Protein AF-A0A7J3FD44-F1 (afdb_monomer)

pLDDT: mean 70.77, std 30.64, range [22.25, 98.81]

Foldseek 3Di:
DADPVRDDPPDDDDDDDDDDDDDDDDDDDDDDDDDDDDDDDDDDDDDDDDDDDDDDDDDDDPDDDPDPDDPDDPFWDWDWDDDPPDIDIDTDGDDDDDPPPPPPPPVQAAEEEEFAWAWEFEAPDADDPVPGDGTDIDTDDPSVVVQLVCLVVPGAAEYAFEAEPDPRSVVNVVVCVVSNYHDPNYHYDPFHGKYWYWHQHPVRDIDIDIPDPPNHPGGRQAQALVSDDLVVLANYAEYEYELLLCQDPPSVVNVVNVVVSNVVNVHHYHYHDNDDCVRHPDPVVSD

Radius of gyration: 28.48 Å; Cα contacts (8 Å, |Δi|>4): 456; chains: 1; bounding box: 88×50×74 Å

Sequence (287 aa):
MVDPTGQSWARKFLAFSPPRFSSRASIPTSLTYSLFPLRSTRRVSPSTTFKTSALVLPPRFSRTAKIPDIKRNTSTTLATVRIGSFWWTLSIKGKTLPILTAQSYTTMVELLPAGEILVDMIPEQVGEYSKVLSFRKCFGGAPFNTAIGAARLGAKVGALCAVGEDQFGKFLLDTLKANGIDISGVVVKHARTSLAFVLRREGGERDFFFYRKPWAETADTMLSPSDLRPSTFSGVRIFHYSGVALSHEPCRGAMGKAVELARQAGAMVAFDPNIREDLWENPEELR

Mean predicted aligned error: 17.02 Å

Secondary structure (DSSP, 8-state):
---TT---S--S----PPPP------------------------------PPPP----S------PPP-----TT-EEEEEEETTEEEEEEE-S---------------SEEEES--EEEEEESS-S-GGG---EEEEEE-HHHHHHHHHHHTT--BB-B-EEESSHHHHHHHHHHHHTT-B-TT-EEESSPPPEEEEEE-TTS-EEEEEESTTTS--GGGG--GGG--GGGGTT-SEEEEEGGGGSSTTHHHHHHHHHHHHHHTTPEEEEE----GGG-S-HHHH-

Nearest PDB structures (foldseek):
  1v19-assembly1_A  TM=9.404E-01  e=1.770E-18  Thermus thermophilus HB8
  2v78-assembly1_A  TM=9.307E-01  e=2.212E-16  Saccharolobus solfataricus
  2afb-assembly1_B  TM=8.983E-01  e=1.907E-13  Thermotoga maritima MSB8
  4gm6-assembly1_F  TM=8.504E-01  e=6.771E-13  Listeria grayi DSM 20601
  3ktn-assembly1_A  TM=8.919E-01  e=3.861E-11  Enterococcus faecalis

Solvent-accessible surface area (backbone atoms only — not comparable to full-atom values): 17854 Å² total; per-residue (Å²): 141,80,66,101,79,81,74,78,92,85,77,82,78,93,86,86,83,82,86,89,84,82,89,89,82,91,74,89,86,83,81,86,84,82,89,80,85,92,82,85,88,86,91,88,86,86,90,83,90,77,88,84,79,83,85,84,77,82,94,84,76,96,68,90,74,82,78,74,85,82,79,85,57,93,74,58,54,74,49,76,48,75,61,91,97,45,82,43,78,45,81,46,73,89,64,89,70,75,84,72,67,79,70,73,78,65,76,58,24,38,36,35,27,24,31,47,47,33,37,30,34,38,52,80,57,82,59,58,74,96,72,53,87,52,65,47,82,39,89,37,29,72,38,50,54,52,37,49,53,43,25,75,74,69,48,42,25,31,34,38,38,17,30,8,72,41,75,62,21,50,51,51,54,52,52,40,49,76,52,68,35,42,56,87,49,48,41,79,31,100,36,49,48,25,37,34,39,45,44,46,46,96,86,69,52,70,50,78,50,61,53,24,54,79,79,31,87,22,11,28,51,62,31,32,55,85,76,63,56,72,74,72,29,57,62,24,48,30,37,33,37,33,37,60,27,50,46,43,76,44,14,28,57,19,51,53,52,49,53,52,46,26,49,75,49,67,20,46,81,45,78,43,62,67,80,56,72,87,36,37,94,47,74,75,79,77,107

Structure (mmCIF, N/CA/C/O backbone):
data_AF-A0A7J3FD44-F1
#
_entry.id   AF-A0A7J3FD44-F1
#
loop_
_atom_site.group_PDB
_atom_site.id
_atom_site.type_symbol
_atom_site.label_atom_id
_atom_site.label_alt_id
_atom_site.label_comp_id
_atom_site.label_asym_id
_atom_site.label_entity_id
_atom_site.label_seq_id
_atom_site.pdbx_PDB_ins_code
_atom_site.Cartn_x
_atom_site.Cartn_y
_atom_site.Cartn_z
_atom_site.occupancy
_atom_site.B_iso_or_equiv
_atom_site.auth_seq_id
_atom_site.auth_comp_id
_atom_site.auth_asym_id
_atom_site.auth_atom_id
_atom_site.pdbx_PDB_model_num
ATOM 1 N N . MET A 1 1 ? -2.836 -1.360 -40.155 1.00 37.91 1 MET A N 1
ATOM 2 C CA . MET A 1 1 ? -1.946 -2.535 -40.056 1.00 37.91 1 MET A CA 1
ATOM 3 C C . MET A 1 1 ? -2.810 -3.734 -39.715 1.00 37.91 1 MET A C 1
ATOM 5 O O . MET A 1 1 ? -3.550 -3.664 -38.744 1.00 37.91 1 MET A O 1
ATOM 9 N N . VAL A 1 2 ? -2.804 -4.737 -40.589 1.00 33.06 2 VAL A N 1
ATOM 10 C CA . VAL A 1 2 ? -3.643 -5.946 -40.560 1.00 33.06 2 VAL A CA 1
ATOM 11 C C . VAL A 1 2 ? -2.736 -7.120 -40.169 1.00 33.06 2 VAL A C 1
ATOM 13 O O . VAL A 1 2 ? -1.589 -7.157 -40.606 1.00 33.06 2 VAL A O 1
ATOM 16 N N . ASP A 1 3 ? -3.228 -8.034 -39.335 1.00 40.25 3 ASP A N 1
ATOM 17 C CA . ASP A 1 3 ? -2.575 -9.309 -38.989 1.00 40.25 3 ASP A CA 1
ATOM 18 C C . ASP A 1 3 ? -2.486 -10.230 -40.232 1.00 40.25 3 ASP A C 1
ATOM 20 O O . ASP A 1 3 ? -3.435 -10.245 -41.026 1.00 40.25 3 ASP A O 1
ATOM 24 N N . PRO A 1 4 ? -1.403 -11.016 -40.411 1.00 36.62 4 PRO A N 1
ATOM 25 C CA . PRO A 1 4 ? -1.208 -11.924 -41.551 1.00 36.62 4 PRO A CA 1
ATOM 26 C C . PRO A 1 4 ? -2.266 -13.036 -41.741 1.00 36.62 4 PRO A C 1
ATOM 28 O O . PRO A 1 4 ? -2.164 -13.800 -42.697 1.00 36.62 4 PRO A O 1
ATOM 31 N N . THR A 1 5 ? -3.304 -13.129 -40.905 1.00 54.56 5 THR A N 1
ATOM 32 C CA . THR A 1 5 ? -4.414 -14.094 -41.058 1.00 54.56 5 THR A CA 1
ATOM 33 C C . THR A 1 5 ? -5.788 -13.474 -41.351 1.00 54.56 5 THR A C 1
ATOM 35 O O . THR A 1 5 ? -6.761 -14.202 -41.550 1.00 54.56 5 THR A O 1
ATOM 38 N N . GLY A 1 6 ? -5.898 -12.143 -41.443 1.00 38.19 6 GLY A N 1
ATOM 39 C CA . GLY A 1 6 ? -7.067 -11.479 -42.041 1.00 38.19 6 GLY A CA 1
ATOM 40 C C . GLY A 1 6 ? -8.428 -11.679 -41.348 1.00 38.19 6 GLY A C 1
ATOM 41 O O . GLY A 1 6 ? -9.454 -11.536 -42.012 1.00 38.19 6 GLY A O 1
ATOM 42 N N . GLN A 1 7 ? -8.490 -11.982 -40.042 1.00 33.62 7 GLN A N 1
ATOM 43 C CA . GLN A 1 7 ? -9.766 -12.159 -39.325 1.00 33.62 7 GLN A CA 1
ATOM 44 C C . GLN A 1 7 ? -10.031 -11.119 -38.221 1.00 33.62 7 GLN A C 1
ATOM 46 O O . GLN A 1 7 ? -9.172 -10.767 -37.419 1.00 33.62 7 GLN A O 1
ATOM 51 N N . SER A 1 8 ? -11.278 -10.633 -38.197 1.00 30.94 8 SER A N 1
ATOM 52 C CA . SER A 1 8 ? -11.847 -9.670 -37.243 1.00 30.94 8 SER A CA 1
ATOM 53 C C . SER A 1 8 ? -12.118 -10.302 -35.867 1.00 30.94 8 SER A C 1
ATOM 55 O O . SER A 1 8 ? -12.715 -11.373 -35.769 1.00 30.94 8 SER A O 1
ATOM 57 N N . TRP A 1 9 ? -11.747 -9.592 -34.796 1.00 32.50 9 TRP A N 1
ATOM 58 C CA . TRP A 1 9 ? -11.821 -10.006 -33.382 1.00 32.50 9 TRP A CA 1
ATOM 59 C C . TRP A 1 9 ? -13.243 -10.152 -32.784 1.00 32.50 9 TRP A C 1
ATOM 61 O O . TRP A 1 9 ? -13.393 -10.321 -31.576 1.00 32.50 9 TRP A O 1
ATOM 71 N N . ALA A 1 10 ? -14.312 -10.113 -33.584 1.00 30.28 10 ALA A N 1
ATOM 72 C CA . ALA A 1 10 ? -15.683 -9.983 -33.074 1.00 30.28 10 ALA A CA 1
ATOM 73 C C . ALA A 1 10 ? -16.457 -11.298 -32.830 1.00 30.28 10 ALA A C 1
ATOM 75 O O . ALA A 1 10 ? -17.656 -11.246 -32.556 1.00 30.28 10 ALA A O 1
ATOM 76 N N . ARG A 1 11 ? -15.851 -12.489 -32.931 1.00 31.83 11 ARG A N 1
ATOM 77 C CA . ARG A 1 11 ? -16.608 -13.751 -32.785 1.00 31.83 11 ARG A CA 1
ATOM 78 C C . ARG A 1 11 ? -15.818 -14.889 -32.144 1.00 31.83 11 ARG A C 1
ATOM 80 O O . ARG A 1 11 ? -15.403 -15.792 -32.857 1.00 31.83 11 ARG A O 1
ATOM 87 N N . LYS A 1 12 ? -15.719 -14.921 -30.809 1.00 29.91 12 LYS A N 1
ATOM 88 C CA . LYS A 1 12 ? -15.635 -16.186 -30.046 1.00 29.91 12 LYS A CA 1
ATOM 89 C C . LYS A 1 12 ? -16.356 -16.070 -28.684 1.00 29.91 12 LYS A C 1
ATOM 91 O O . LYS A 1 12 ? -15.787 -15.541 -27.743 1.00 29.91 12 LYS A O 1
ATOM 96 N N . PHE A 1 13 ? -17.605 -16.571 -28.667 1.00 26.98 13 PHE A N 1
ATOM 97 C CA . PHE A 1 13 ? -18.359 -17.257 -27.586 1.00 26.98 13 PHE A CA 1
ATOM 98 C C . PHE A 1 13 ? -18.371 -16.607 -26.179 1.00 26.98 13 PHE A C 1
ATOM 100 O O . PHE A 1 13 ? -17.343 -16.560 -25.524 1.00 26.98 13 PHE A O 1
ATOM 107 N N . LEU A 1 14 ? -19.460 -16.115 -25.561 1.00 27.09 14 LEU A N 1
ATOM 108 C CA . LEU A 1 14 ? -20.882 -16.516 -25.501 1.00 27.09 14 LEU A CA 1
ATOM 109 C C . LEU A 1 14 ? -21.131 -18.031 -25.464 1.00 27.09 14 LEU A C 1
ATOM 111 O O . LEU A 1 14 ? -21.449 -18.620 -26.491 1.00 27.09 14 LEU A O 1
ATOM 115 N N . ALA A 1 15 ? -21.022 -18.626 -24.269 1.00 27.30 15 ALA A N 1
ATOM 116 C CA . ALA A 1 15 ? -21.904 -19.687 -23.759 1.00 27.30 15 ALA A CA 1
ATOM 117 C C . ALA A 1 15 ? -21.454 -20.130 -22.352 1.00 27.30 15 ALA A C 1
ATOM 119 O O . ALA A 1 15 ? -20.556 -20.951 -22.232 1.00 27.30 15 ALA A O 1
ATOM 120 N N . PHE A 1 16 ? -22.094 -19.635 -21.289 1.00 25.39 16 PHE A N 1
ATOM 121 C CA . PHE A 1 16 ? -22.169 -20.355 -20.010 1.00 25.39 16 PHE A CA 1
ATOM 122 C C . PHE A 1 16 ? -23.511 -20.036 -19.345 1.00 25.39 16 PHE A C 1
ATOM 124 O O . PHE A 1 16 ? -23.783 -18.898 -18.970 1.00 25.39 16 PHE A O 1
ATOM 131 N N . SER A 1 17 ? -24.376 -21.047 -19.265 1.00 27.44 17 SER A N 1
ATOM 132 C CA . SER A 1 17 ? -25.634 -20.993 -18.512 1.00 27.44 17 SER A CA 1
ATOM 133 C C . SER A 1 17 ? -25.363 -21.335 -17.041 1.00 27.44 17 SER A C 1
ATOM 135 O O . SER A 1 17 ? -24.565 -22.238 -16.786 1.00 27.44 17 SER A O 1
ATOM 137 N N . PRO A 1 18 ? -26.014 -20.679 -16.064 1.00 27.34 18 PRO A N 1
ATOM 138 C CA . PRO A 1 18 ? -25.876 -21.043 -14.657 1.00 27.34 18 PRO A CA 1
ATOM 139 C C . PRO A 1 18 ? -26.693 -22.307 -14.313 1.00 27.34 18 PRO A C 1
ATOM 141 O O . PRO A 1 18 ? -27.752 -22.535 -14.910 1.00 27.34 18 PRO A O 1
ATOM 144 N N . PRO A 1 19 ? -26.256 -23.126 -13.336 1.00 27.56 19 PRO A N 1
ATOM 145 C CA . PRO A 1 19 ? -27.021 -24.282 -12.882 1.00 27.56 19 PRO A CA 1
ATOM 146 C C . PRO A 1 19 ? -28.250 -23.855 -12.064 1.00 27.56 19 PRO A C 1
ATOM 148 O O . PRO A 1 19 ? -28.187 -22.965 -11.215 1.00 27.56 19 PRO A O 1
ATOM 151 N N . ARG A 1 20 ? -29.381 -24.528 -12.310 1.00 25.64 20 ARG A N 1
ATOM 152 C CA . ARG A 1 20 ? -30.607 -24.432 -11.505 1.00 25.64 20 ARG A CA 1
ATOM 153 C C . ARG A 1 20 ? -30.416 -25.220 -10.207 1.00 25.64 20 ARG A C 1
ATOM 155 O O . ARG A 1 20 ? -30.148 -26.414 -10.273 1.00 25.64 20 ARG A O 1
ATOM 162 N N . PHE A 1 21 ? -30.638 -24.590 -9.055 1.00 27.69 21 PHE A N 1
ATOM 163 C CA . PHE A 1 21 ? -30.826 -25.292 -7.782 1.00 27.69 21 PHE A CA 1
ATOM 164 C C . PHE A 1 21 ? -32.277 -25.162 -7.315 1.00 27.69 21 PHE A C 1
ATOM 166 O O . PHE A 1 21 ? -32.809 -24.063 -7.167 1.00 27.69 21 PHE A O 1
ATOM 173 N N . SER A 1 22 ? -32.915 -26.313 -7.109 1.00 27.34 22 SER A N 1
ATOM 174 C CA . SER A 1 22 ? -34.279 -26.464 -6.613 1.00 27.34 22 SER A CA 1
ATOM 175 C C . SER A 1 22 ? -34.310 -26.736 -5.105 1.00 27.34 22 SER A C 1
ATOM 177 O O . SER A 1 22 ? -33.740 -27.712 -4.636 1.00 27.34 22 SER A O 1
ATOM 179 N N . SER A 1 23 ? -35.086 -25.904 -4.409 1.00 27.00 23 SER A N 1
ATOM 180 C CA . SER A 1 23 ? -35.977 -26.197 -3.275 1.00 27.00 23 SER A CA 1
ATOM 181 C C . SER A 1 23 ? -35.443 -26.738 -1.930 1.00 27.00 23 SER A C 1
ATOM 183 O O . SER A 1 23 ? -35.015 -27.882 -1.830 1.00 27.00 23 SER A O 1
ATOM 185 N N . ARG A 1 24 ? -35.758 -25.944 -0.889 1.00 25.16 24 ARG A N 1
ATOM 186 C CA . ARG A 1 24 ? -36.360 -26.273 0.431 1.00 25.16 24 ARG A CA 1
ATOM 187 C C . ARG A 1 24 ? -35.514 -25.862 1.641 1.00 25.16 24 ARG A C 1
ATOM 189 O O . ARG A 1 24 ? -34.707 -26.632 2.139 1.00 25.16 24 ARG A O 1
ATOM 196 N N . ALA A 1 25 ? -35.838 -24.694 2.193 1.00 26.33 25 ALA A N 1
ATOM 197 C CA . ALA A 1 25 ? -35.763 -24.443 3.629 1.00 26.33 25 ALA A CA 1
ATOM 198 C C . ALA A 1 25 ? -36.924 -23.513 4.019 1.00 26.33 25 ALA A C 1
ATOM 200 O O . ALA A 1 25 ? -37.107 -22.435 3.459 1.00 26.33 25 ALA A O 1
ATOM 201 N N . SER A 1 26 ? -37.765 -24.015 4.912 1.00 25.88 26 SER A N 1
ATOM 202 C CA . SER A 1 26 ? -39.020 -23.456 5.409 1.00 25.88 26 SER A CA 1
ATOM 203 C C . SER A 1 26 ? -38.807 -22.263 6.344 1.00 25.88 26 SER A C 1
ATOM 205 O O . SER A 1 26 ? -38.105 -22.391 7.344 1.00 25.88 26 SER A O 1
ATOM 207 N N . ILE A 1 27 ? -39.480 -21.143 6.068 1.00 28.67 27 ILE A N 1
ATOM 208 C CA . ILE A 1 27 ? -39.612 -19.999 6.983 1.00 28.67 27 ILE A CA 1
ATOM 209 C C . ILE A 1 27 ? -41.079 -19.952 7.449 1.00 28.67 27 ILE A C 1
ATOM 211 O O . ILE A 1 27 ? -41.963 -20.018 6.591 1.00 28.67 27 ILE A O 1
ATOM 215 N N . PRO A 1 28 ? -41.383 -19.853 8.758 1.00 25.78 28 PRO A N 1
ATOM 216 C CA . PRO A 1 28 ? -42.763 -19.811 9.227 1.00 25.78 28 PRO A CA 1
ATOM 217 C C . PRO A 1 28 ? -43.447 -18.500 8.828 1.00 25.78 28 PRO A C 1
ATOM 219 O O . PRO A 1 28 ? -43.066 -17.410 9.251 1.00 25.78 28 PRO A O 1
ATOM 222 N N . THR A 1 29 ? -44.498 -18.627 8.025 1.00 29.69 29 THR A N 1
ATOM 223 C CA . THR A 1 29 ? -45.539 -17.626 7.794 1.00 29.69 29 THR A CA 1
ATOM 224 C C . THR A 1 29 ? -46.422 -17.487 9.029 1.00 29.69 29 THR A C 1
ATOM 226 O O . THR A 1 29 ? -47.197 -18.391 9.327 1.00 29.69 29 THR A O 1
ATOM 229 N N . SER A 1 30 ? -46.397 -16.328 9.684 1.00 25.67 30 SER A N 1
ATOM 230 C CA . SER A 1 30 ? -47.579 -15.813 10.382 1.00 25.67 30 SER A CA 1
ATOM 231 C C . SER A 1 30 ? -47.442 -14.315 10.637 1.00 25.67 30 SER A C 1
ATOM 233 O O . SER A 1 30 ? -46.789 -13.901 11.589 1.00 25.67 30 SER A O 1
ATOM 235 N N . LEU A 1 31 ? -48.081 -13.502 9.801 1.00 23.11 31 LEU A N 1
ATOM 236 C CA . LEU A 1 31 ? -48.608 -12.197 10.199 1.00 23.11 31 LEU A CA 1
ATOM 237 C C . LEU A 1 31 ? -49.787 -11.896 9.275 1.00 23.11 31 LEU A C 1
ATOM 239 O O . LEU A 1 31 ? -49.655 -11.406 8.158 1.00 23.11 31 LEU A O 1
ATOM 243 N N . THR A 1 32 ? -50.953 -12.318 9.745 1.00 22.27 32 THR A N 1
ATOM 244 C CA . THR A 1 32 ? -52.271 -12.017 9.201 1.00 22.27 32 THR A CA 1
ATOM 245 C C . THR A 1 32 ? -52.495 -10.505 9.247 1.00 22.27 32 THR A C 1
ATOM 247 O O . THR A 1 32 ? -52.426 -9.893 10.312 1.00 22.27 32 THR A O 1
ATOM 250 N N . TYR A 1 33 ? -52.771 -9.892 8.097 1.00 23.19 33 TYR A N 1
ATOM 251 C CA . TYR A 1 33 ? -53.218 -8.503 8.022 1.00 23.19 33 TYR A CA 1
ATOM 252 C C . TYR A 1 33 ? -54.742 -8.459 8.148 1.00 23.19 33 TYR A C 1
ATOM 254 O O . TYR A 1 33 ? -55.456 -8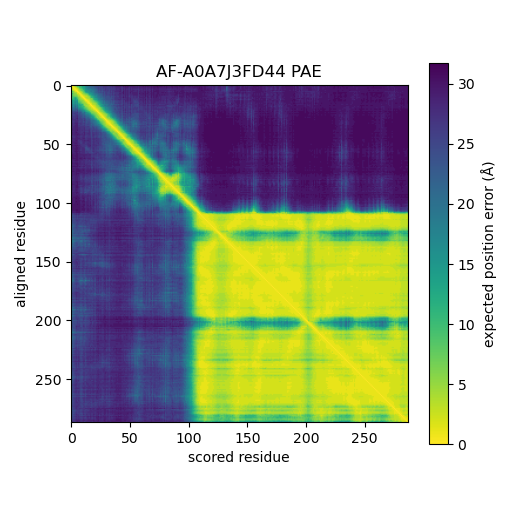.857 7.232 1.00 23.19 33 TYR A O 1
ATOM 262 N N . SER A 1 34 ? -55.240 -7.958 9.276 1.00 22.86 34 SER A N 1
ATOM 263 C CA . SER A 1 34 ? -56.662 -7.663 9.474 1.00 22.86 34 SER A CA 1
ATOM 264 C C . SER A 1 34 ? -56.915 -6.180 9.192 1.00 22.86 34 SER A C 1
ATOM 266 O O . SER A 1 34 ? -56.450 -5.314 9.933 1.00 22.86 34 SER A O 1
ATOM 268 N N . LEU A 1 35 ? -57.660 -5.883 8.128 1.00 23.86 35 LEU A N 1
ATOM 269 C CA . LEU A 1 35 ? -58.245 -4.568 7.859 1.00 23.86 35 LEU A CA 1
ATOM 270 C C . LEU A 1 35 ? -59.556 -4.438 8.647 1.00 23.86 35 LEU A C 1
ATOM 272 O O . LEU A 1 35 ? -60.467 -5.228 8.427 1.00 23.86 35 LEU A O 1
ATOM 276 N N . PHE A 1 36 ? -59.682 -3.432 9.517 1.00 22.69 36 PHE A N 1
ATOM 277 C CA . PHE A 1 36 ? -60.986 -2.965 10.009 1.00 22.69 36 PHE A CA 1
ATOM 278 C C . PHE A 1 36 ? -61.025 -1.428 10.106 1.00 22.69 36 PHE A C 1
ATOM 280 O O . PHE A 1 36 ? -60.005 -0.820 10.446 1.00 22.69 36 PHE A O 1
ATOM 287 N N . PRO A 1 37 ? -62.174 -0.784 9.806 1.00 24.28 37 PRO A N 1
ATOM 288 C CA . PRO A 1 37 ? -62.290 0.665 9.733 1.00 24.28 37 PRO A CA 1
ATOM 289 C C . PRO A 1 37 ? -62.552 1.313 11.102 1.00 24.28 37 PRO A C 1
ATOM 291 O O . PRO A 1 37 ? -63.197 0.749 11.983 1.00 24.28 37 PRO A O 1
ATOM 294 N N . LEU A 1 38 ? -62.049 2.541 11.249 1.00 26.98 38 LEU A N 1
ATOM 295 C CA . LEU A 1 38 ? -62.190 3.426 12.411 1.00 26.98 38 LEU A CA 1
ATOM 296 C C . LEU A 1 38 ? -63.648 3.842 12.681 1.00 26.98 38 LEU A C 1
ATOM 298 O O . LEU A 1 38 ? -64.318 4.339 11.776 1.00 26.98 38 LEU A O 1
ATOM 302 N N . ARG A 1 39 ? -64.078 3.817 13.955 1.00 22.25 39 ARG A N 1
ATOM 303 C CA . ARG A 1 39 ? -65.158 4.685 14.471 1.00 22.25 39 ARG A CA 1
ATOM 304 C C . ARG A 1 39 ? -64.900 5.212 15.897 1.00 22.25 39 ARG A C 1
ATOM 306 O O . ARG A 1 39 ? -64.769 4.456 16.847 1.00 22.25 39 ARG A O 1
ATOM 313 N N . SER A 1 40 ? -64.843 6.547 15.951 1.00 26.08 40 SER A N 1
ATOM 314 C CA . SER A 1 40 ? -65.323 7.539 16.938 1.00 26.08 40 SER A CA 1
ATOM 315 C C . SER A 1 40 ? -65.018 7.484 18.456 1.00 26.08 40 SER A C 1
ATOM 317 O O . SER A 1 40 ? -65.535 6.656 19.196 1.00 26.08 40 SER A O 1
ATOM 319 N N . THR A 1 41 ? -64.394 8.600 18.886 1.00 30.05 41 THR A N 1
ATOM 320 C CA . THR A 1 41 ? -64.689 9.501 20.037 1.00 30.05 41 THR A CA 1
ATOM 321 C C . THR A 1 41 ? -64.350 9.105 21.483 1.00 30.05 41 THR A C 1
ATOM 323 O O . THR A 1 41 ? -65.046 8.293 22.076 1.00 30.05 41 THR A O 1
ATOM 326 N N . ARG A 1 42 ? -63.445 9.872 22.128 1.00 24.48 42 ARG A N 1
ATOM 327 C CA . ARG A 1 42 ? -63.749 10.877 23.190 1.00 24.48 42 ARG A CA 1
ATOM 328 C C . ARG A 1 42 ? -62.476 11.589 23.709 1.00 24.48 42 ARG A C 1
ATOM 330 O O . ARG A 1 42 ? -61.388 11.032 23.673 1.00 24.48 42 ARG A O 1
ATOM 337 N N . ARG A 1 43 ? -62.644 12.847 24.150 1.00 30.39 43 ARG A N 1
ATOM 338 C CA . ARG A 1 43 ? -61.631 13.791 24.686 1.00 30.39 43 ARG A CA 1
ATOM 339 C C . ARG A 1 43 ? -61.182 13.447 26.113 1.00 30.39 43 ARG A C 1
ATOM 341 O O . ARG A 1 43 ? -62.055 13.127 26.909 1.00 30.39 43 ARG A O 1
ATOM 348 N N . VAL A 1 44 ? -59.912 13.732 26.455 1.00 25.38 44 VAL A N 1
ATOM 349 C CA . VAL A 1 44 ? -59.440 14.168 27.798 1.00 25.38 44 VAL A CA 1
ATOM 350 C C . VAL A 1 44 ? -58.189 15.072 27.647 1.00 25.38 44 VAL A C 1
ATOM 352 O O . VAL A 1 44 ? -57.374 14.846 26.755 1.00 25.38 44 VAL A O 1
ATOM 355 N N . SER A 1 45 ? -58.042 16.088 28.507 1.00 24.64 45 SER A N 1
ATOM 356 C CA . SER A 1 45 ? -56.854 16.956 28.724 1.00 24.64 45 SER A CA 1
ATOM 357 C C . SER A 1 45 ? -56.566 17.031 30.244 1.00 24.64 45 SER A C 1
ATOM 359 O O . SER A 1 45 ? -57.490 16.665 30.973 1.00 24.64 45 SER A O 1
ATOM 361 N N . PRO A 1 46 ? -55.459 17.611 30.775 1.00 42.59 46 PRO A N 1
ATOM 362 C CA . PRO A 1 46 ? -54.171 18.012 30.183 1.00 42.59 46 PRO A CA 1
ATOM 363 C C . PRO A 1 46 ? -52.932 17.669 31.076 1.00 42.59 46 PRO A C 1
ATOM 365 O O . PRO A 1 46 ? -53.042 17.108 32.159 1.00 42.59 46 PRO A O 1
ATOM 368 N N . SER A 1 47 ? -51.756 18.146 30.638 1.00 28.88 47 SER A N 1
ATOM 369 C CA . SER A 1 47 ? -50.568 18.540 31.430 1.00 28.88 47 SER A CA 1
ATOM 370 C C . SER A 1 47 ? -49.543 17.4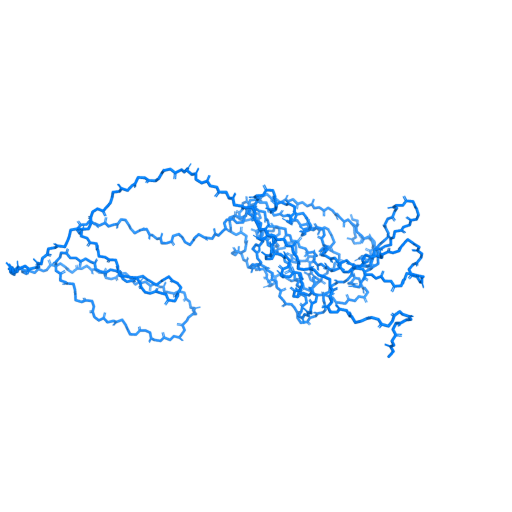80 31.871 1.00 28.88 47 SER A C 1
ATOM 372 O O . SER A 1 47 ? -49.728 16.756 32.837 1.00 28.88 47 SER A O 1
ATOM 374 N N . THR A 1 48 ? -48.368 17.497 31.227 1.00 24.52 48 THR A N 1
ATOM 375 C CA . THR A 1 48 ? -47.060 17.436 31.910 1.00 24.52 48 THR A CA 1
ATOM 376 C C . THR A 1 48 ? -45.992 18.024 30.983 1.00 24.52 48 THR A C 1
ATOM 378 O O . THR A 1 48 ? -45.823 17.579 29.847 1.00 24.52 48 THR A O 1
ATOM 381 N N . THR A 1 49 ? -45.282 19.042 31.459 1.00 27.53 49 THR A N 1
ATOM 382 C CA . THR A 1 49 ? -44.157 19.684 30.773 1.00 27.53 49 THR A CA 1
ATOM 383 C C . THR A 1 49 ? -42.876 18.934 31.138 1.00 27.53 49 THR A C 1
ATOM 385 O O . THR A 1 49 ? -42.555 18.838 32.318 1.00 27.53 49 THR A O 1
ATOM 388 N N . PHE A 1 50 ? -42.122 18.426 30.159 1.00 25.44 50 PHE A N 1
ATOM 389 C CA . PHE A 1 50 ? -40.768 17.903 30.385 1.00 25.44 50 PHE A CA 1
ATOM 390 C C . PHE A 1 50 ? -39.749 18.677 29.548 1.00 25.44 50 PHE A C 1
ATOM 392 O O . PHE A 1 50 ? -39.969 18.943 28.366 1.00 25.44 50 PHE A O 1
ATOM 399 N N . LYS A 1 51 ? -38.651 19.059 30.210 1.00 22.83 51 LYS A N 1
ATOM 400 C CA . LYS A 1 51 ? -37.535 19.848 29.676 1.00 22.83 51 LYS A CA 1
ATOM 401 C C . LYS A 1 51 ? -36.895 19.167 28.463 1.00 22.83 51 LYS A C 1
ATOM 403 O O . LYS A 1 51 ? -36.549 17.991 28.504 1.00 22.83 51 LYS A O 1
ATOM 408 N N . THR A 1 52 ? -36.694 19.946 27.407 1.00 23.83 52 THR A N 1
ATOM 409 C CA . THR A 1 52 ? -35.879 19.608 26.238 1.00 23.83 52 THR A CA 1
ATOM 410 C C . THR A 1 52 ? -34.395 19.624 26.597 1.00 23.83 52 THR A C 1
ATOM 412 O O . THR A 1 52 ? -33.853 20.682 26.913 1.00 23.83 52 THR A O 1
ATOM 415 N N . SER A 1 53 ? -33.722 18.481 26.488 1.00 23.61 53 SER A N 1
ATOM 416 C CA . SER A 1 53 ? -32.266 18.426 26.322 1.00 23.61 53 SER A CA 1
ATOM 417 C C . SER A 1 53 ? -31.970 18.382 24.823 1.00 23.61 53 SER A C 1
ATOM 419 O O . SER A 1 53 ? -32.488 17.525 24.108 1.00 23.61 53 SER A O 1
ATOM 421 N N . ALA A 1 54 ? -31.213 19.365 24.341 1.00 23.91 54 ALA A N 1
ATOM 422 C CA . ALA A 1 54 ? -30.924 19.586 22.930 1.00 23.91 54 ALA A CA 1
ATOM 423 C C . ALA A 1 54 ? -30.139 18.421 22.300 1.00 23.91 54 ALA A C 1
ATOM 425 O O . ALA A 1 54 ? -29.158 17.939 22.862 1.00 23.91 54 ALA A O 1
ATOM 426 N N . LEU A 1 55 ? -30.558 18.005 21.102 1.00 26.03 55 LEU A N 1
ATOM 427 C CA . LEU A 1 55 ? -29.805 17.106 20.232 1.00 26.03 55 LEU A CA 1
ATOM 428 C C . LEU A 1 55 ? -28.738 17.934 19.496 1.00 26.03 55 LEU A C 1
ATOM 430 O O . LEU A 1 55 ? -29.078 18.775 18.664 1.00 26.03 55 LEU A O 1
ATOM 434 N N . VAL A 1 56 ? -27.457 17.717 19.796 1.00 23.19 56 VAL A N 1
ATOM 435 C CA . VAL A 1 56 ? -26.343 18.299 19.031 1.00 23.19 56 VAL A CA 1
ATOM 436 C C . VAL A 1 56 ? -26.104 17.421 17.801 1.00 23.19 56 VAL A C 1
ATOM 438 O O . VAL A 1 56 ? -25.706 16.265 17.929 1.00 23.19 56 VAL A O 1
ATOM 441 N N . LEU A 1 57 ? -26.375 17.950 16.605 1.00 26.92 57 LEU A N 1
ATOM 442 C CA . LEU A 1 57 ? -26.020 17.307 15.336 1.00 26.92 57 LEU A CA 1
ATOM 443 C C . LEU A 1 57 ? -24.563 17.652 14.966 1.00 26.92 57 LEU A C 1
ATOM 445 O O . LEU A 1 57 ? -24.176 18.815 15.105 1.00 26.92 57 LEU A O 1
ATOM 449 N N . PRO A 1 58 ? -23.752 16.701 14.463 1.00 22.97 58 PRO A N 1
ATOM 450 C CA . PRO A 1 58 ? -22.409 17.001 13.971 1.00 22.97 58 PRO A CA 1
ATOM 451 C C . PRO A 1 58 ? -22.461 17.832 12.670 1.00 22.97 58 PRO A C 1
ATOM 453 O O . PRO A 1 58 ? -23.418 17.723 11.893 1.00 22.97 58 PRO A O 1
ATOM 456 N N . PRO A 1 59 ? -21.443 18.670 12.392 1.00 29.72 59 PRO A N 1
ATOM 457 C CA . PRO A 1 59 ? -21.496 19.631 11.304 1.00 29.72 59 PRO A CA 1
ATOM 458 C C . PRO A 1 59 ? -21.112 18.950 9.990 1.00 29.72 59 PRO A C 1
ATOM 460 O O . PRO A 1 59 ? -19.947 18.634 9.778 1.00 29.72 59 PRO A O 1
ATOM 463 N N . ARG A 1 60 ? -22.096 18.729 9.112 1.00 32.06 60 ARG A N 1
ATOM 464 C CA . ARG A 1 60 ? -22.006 18.808 7.634 1.00 32.06 60 ARG A CA 1
ATOM 465 C C . ARG A 1 60 ? -23.241 18.160 7.013 1.00 32.06 60 ARG A C 1
ATOM 467 O O . ARG A 1 60 ? -23.207 17.004 6.637 1.00 32.06 60 ARG A O 1
ATOM 474 N N . PHE A 1 61 ? -24.316 18.932 6.906 1.00 30.25 61 PHE A N 1
ATOM 475 C CA . PHE A 1 61 ? -25.271 18.912 5.791 1.00 30.25 61 PHE A CA 1
ATOM 476 C C . PHE A 1 61 ? -26.105 20.190 5.926 1.00 30.25 61 PHE A C 1
ATOM 478 O O . PHE A 1 61 ? -27.124 20.237 6.610 1.00 30.25 61 PHE A O 1
ATOM 485 N N . SER A 1 62 ? -25.626 21.275 5.319 1.00 31.27 62 SER A N 1
ATOM 486 C CA . SER A 1 62 ? -26.416 22.486 5.137 1.00 31.27 62 SER A CA 1
ATOM 487 C C . SER A 1 62 ? -27.466 22.221 4.060 1.00 31.27 62 SER A C 1
ATOM 489 O O . SER A 1 62 ? -27.185 22.246 2.867 1.00 31.27 62 SER A O 1
ATOM 491 N N . ARG A 1 63 ? -28.693 21.936 4.491 1.00 29.12 63 ARG A N 1
ATOM 492 C CA . ARG A 1 63 ? -29.932 22.319 3.801 1.00 29.12 63 ARG A CA 1
ATOM 493 C C . ARG A 1 63 ? -31.067 22.170 4.806 1.00 29.12 63 ARG A C 1
ATOM 495 O O . ARG A 1 63 ? -31.345 21.086 5.304 1.00 29.12 63 ARG A O 1
ATOM 502 N N . THR A 1 64 ? -31.657 23.306 5.137 1.00 29.75 64 THR A N 1
ATOM 503 C CA . THR A 1 64 ? -32.787 23.507 6.040 1.00 29.75 64 THR A CA 1
ATOM 504 C C . THR A 1 64 ? -33.947 22.564 5.711 1.00 29.75 64 THR A C 1
ATOM 506 O O . THR A 1 64 ? -34.760 22.838 4.833 1.00 29.75 64 THR A O 1
ATOM 509 N N . ALA A 1 65 ? -34.062 21.455 6.440 1.00 29.06 65 ALA A N 1
ATOM 510 C CA . ALA A 1 65 ? -35.312 20.715 6.527 1.00 29.06 65 ALA A CA 1
ATOM 511 C C . ALA A 1 65 ? -36.158 21.371 7.627 1.00 29.06 65 ALA A C 1
ATOM 513 O O . ALA A 1 65 ? -35.841 21.261 8.810 1.00 29.06 65 ALA A O 1
ATOM 514 N N . LYS A 1 66 ? -37.213 22.098 7.240 1.00 26.75 66 LYS A N 1
ATOM 515 C CA . LYS A 1 66 ? -38.244 22.542 8.188 1.00 26.75 66 LYS A CA 1
ATOM 516 C C . LYS A 1 66 ? -38.860 21.299 8.832 1.00 26.75 66 LYS A C 1
ATOM 518 O O . LYS A 1 66 ? -39.433 20.466 8.134 1.00 26.75 66 LYS A O 1
ATOM 523 N N . ILE A 1 67 ? -38.734 21.183 10.149 1.00 30.08 67 ILE A N 1
ATOM 524 C CA . ILE A 1 67 ? -39.446 20.181 10.944 1.00 30.08 67 ILE A CA 1
ATOM 525 C C . ILE A 1 67 ? -40.929 20.592 10.935 1.00 30.08 67 ILE A C 1
ATOM 527 O O . ILE A 1 67 ? -41.219 21.722 11.328 1.00 30.08 67 ILE A O 1
ATOM 531 N N . PRO A 1 68 ? -41.875 19.754 10.469 1.00 28.91 68 PRO A N 1
ATOM 532 C CA . PRO A 1 68 ? -43.288 20.057 10.632 1.00 28.91 68 PRO A CA 1
ATOM 533 C C . PRO A 1 68 ? -43.693 19.861 12.097 1.00 28.91 68 PRO A C 1
ATOM 535 O O . PRO A 1 68 ? -43.229 18.926 12.752 1.00 28.91 68 PRO A O 1
ATOM 538 N N . ASP A 1 69 ? -44.568 20.736 12.597 1.00 27.80 69 ASP A N 1
ATOM 539 C CA . ASP A 1 69 ? -45.113 20.680 13.955 1.00 27.80 69 ASP A CA 1
ATOM 540 C C . ASP A 1 69 ? -45.641 19.280 14.300 1.00 27.80 69 ASP A C 1
ATOM 542 O O . ASP A 1 69 ? -46.619 18.789 13.726 1.00 27.80 69 ASP A O 1
ATOM 546 N N . ILE A 1 70 ? -45.005 18.634 15.280 1.00 36.00 70 ILE A N 1
ATOM 547 C CA . ILE A 1 70 ? -45.444 17.343 15.807 1.00 36.00 70 ILE A CA 1
ATOM 548 C C . ILE A 1 70 ? -46.682 17.586 16.675 1.00 36.00 70 ILE A C 1
ATOM 550 O O . ILE A 1 70 ? -46.584 17.845 17.876 1.00 36.00 70 ILE A O 1
ATOM 554 N N . LYS A 1 71 ? -47.879 17.454 16.094 1.00 31.06 71 LYS A N 1
ATOM 555 C CA . LYS A 1 71 ? -49.110 17.319 16.885 1.00 31.06 71 LYS A CA 1
ATOM 556 C C . LYS A 1 71 ? -49.150 15.923 17.507 1.00 31.06 71 LYS A C 1
ATOM 558 O O . LYS A 1 71 ? -49.562 14.956 16.871 1.00 31.06 71 LYS A O 1
ATOM 563 N N . ARG A 1 72 ? -48.729 15.816 18.772 1.00 37.88 72 ARG A N 1
ATOM 564 C CA . ARG A 1 72 ? -48.959 14.622 19.600 1.00 37.88 72 ARG A CA 1
ATOM 565 C C . ARG A 1 72 ? -50.457 14.490 19.859 1.00 37.88 72 ARG A C 1
ATOM 567 O O . ARG A 1 72 ? -50.995 15.200 20.703 1.00 37.88 72 ARG A O 1
ATOM 574 N N . ASN A 1 73 ? -51.119 13.585 19.145 1.00 33.03 73 ASN A N 1
ATOM 575 C CA . ASN A 1 73 ? -52.440 13.110 19.533 1.00 33.03 73 ASN A CA 1
ATOM 576 C C . ASN A 1 73 ? -52.284 11.759 20.240 1.00 33.03 73 ASN A C 1
ATOM 578 O O . ASN A 1 73 ? -51.482 10.915 19.837 1.00 33.03 73 ASN A O 1
ATOM 582 N N . THR A 1 74 ? -52.987 11.596 21.350 1.00 44.16 74 THR A N 1
ATOM 583 C CA . THR A 1 74 ? -52.843 10.467 22.265 1.00 44.16 74 THR A CA 1
ATOM 584 C C . THR A 1 74 ? -53.173 9.142 21.568 1.00 44.16 74 THR A C 1
ATOM 586 O O . THR A 1 74 ? -54.213 9.010 20.928 1.00 44.16 74 THR A O 1
ATOM 589 N N . SER A 1 75 ? -52.271 8.164 21.743 1.00 39.81 75 SER A N 1
ATOM 590 C CA . SER A 1 75 ? -52.336 6.720 21.420 1.00 39.81 75 SER A CA 1
ATOM 591 C C . SER A 1 75 ? -51.568 6.161 20.205 1.00 39.81 75 SER A C 1
ATOM 593 O O . SER A 1 75 ? -51.501 4.939 20.078 1.00 39.81 75 SER A O 1
ATOM 595 N N . THR A 1 76 ? -50.893 6.950 19.358 1.00 37.47 76 THR A N 1
ATOM 596 C CA . THR A 1 76 ? -49.974 6.386 18.333 1.00 37.47 76 THR A CA 1
ATOM 597 C C . THR A 1 76 ? -48.806 7.328 18.040 1.00 37.47 76 THR A C 1
ATOM 599 O O . THR A 1 76 ? -49.016 8.456 17.602 1.00 37.47 76 THR A O 1
ATOM 602 N N . THR A 1 77 ? -47.570 6.866 18.253 1.00 45.78 77 THR A N 1
ATOM 603 C CA . THR A 1 77 ? -46.371 7.592 17.808 1.00 45.78 77 THR A CA 1
ATOM 604 C C . THR A 1 77 ? -46.026 7.114 16.403 1.00 45.78 77 THR A C 1
ATOM 606 O O . THR A 1 77 ? -45.752 5.930 16.201 1.00 45.78 77 THR A O 1
ATOM 609 N N . LEU A 1 78 ? -46.056 8.030 15.436 1.00 39.53 78 LEU A N 1
ATOM 610 C CA . LEU A 1 78 ? -45.562 7.797 14.082 1.00 39.53 78 LEU A CA 1
ATOM 611 C C . LEU A 1 78 ? -44.126 8.312 14.009 1.00 39.53 78 LEU A C 1
ATOM 613 O O . LEU A 1 78 ? -43.882 9.495 14.245 1.00 39.53 78 LEU A O 1
ATOM 617 N N . ALA A 1 79 ? -43.185 7.420 13.717 1.00 47.06 79 ALA A N 1
ATOM 618 C CA . ALA A 1 79 ? -41.795 7.779 13.472 1.00 47.06 79 ALA A CA 1
ATOM 619 C C . ALA A 1 79 ? -41.481 7.556 11.993 1.00 47.06 79 ALA A C 1
ATOM 621 O O . ALA A 1 79 ? -41.696 6.463 11.463 1.00 47.06 79 ALA A O 1
ATOM 622 N N . THR A 1 80 ? -40.981 8.596 11.330 1.00 38.38 80 THR A N 1
ATOM 623 C CA . THR A 1 80 ? -40.542 8.522 9.936 1.00 38.38 80 THR A CA 1
ATOM 624 C C . THR A 1 80 ? -39.031 8.342 9.914 1.00 38.38 80 THR A C 1
ATOM 626 O O . THR A 1 80 ? -38.301 9.187 10.431 1.00 38.38 80 THR A O 1
ATOM 629 N N . VAL A 1 81 ? -38.555 7.243 9.330 1.00 43.84 81 VAL A N 1
ATOM 630 C CA . VAL A 1 81 ? -37.121 6.943 9.213 1.00 43.84 81 VAL A CA 1
ATOM 631 C C . VAL A 1 81 ? -36.754 6.880 7.738 1.00 43.84 81 VAL A C 1
ATOM 633 O O . VAL A 1 81 ? -37.455 6.274 6.924 1.00 43.84 81 VAL A O 1
ATOM 636 N N . ARG A 1 82 ? -35.647 7.535 7.385 1.00 37.75 82 ARG A N 1
ATOM 637 C CA . ARG A 1 82 ? -35.098 7.520 6.032 1.00 37.75 82 ARG A CA 1
ATOM 638 C C . ARG A 1 82 ? -33.979 6.490 5.956 1.00 37.75 82 ARG A C 1
ATOM 640 O O . ARG A 1 82 ? -33.000 6.596 6.689 1.00 37.75 82 ARG A O 1
ATOM 647 N N . ILE A 1 83 ? -34.110 5.534 5.040 1.00 40.00 83 ILE A N 1
ATOM 648 C CA . ILE A 1 83 ? -33.060 4.562 4.719 1.00 40.00 83 ILE A CA 1
ATOM 649 C C . ILE A 1 83 ? -32.799 4.675 3.215 1.00 40.00 83 ILE A C 1
ATOM 651 O O . ILE A 1 83 ? -33.644 4.324 2.392 1.00 40.00 83 ILE A O 1
ATOM 655 N N . GLY A 1 84 ? -31.650 5.251 2.848 1.00 48.16 84 GLY A N 1
ATOM 656 C CA . GLY A 1 84 ? -31.317 5.566 1.455 1.00 48.16 84 GLY A CA 1
ATOM 657 C C . GLY A 1 84 ? -32.239 6.630 0.834 1.00 48.16 84 GLY A C 1
ATOM 658 O O . GLY A 1 84 ? -32.416 7.727 1.379 1.00 48.16 84 GLY A O 1
ATOM 659 N N . SER A 1 85 ? -32.811 6.324 -0.334 1.00 37.16 85 SER A N 1
ATOM 660 C CA . SER A 1 85 ? -33.768 7.171 -1.069 1.00 37.16 85 SER A CA 1
ATOM 661 C C . SER A 1 85 ? -35.235 6.944 -0.678 1.00 37.16 85 SER A C 1
ATOM 663 O O . SER A 1 85 ? -36.110 7.626 -1.208 1.00 37.16 85 SER A O 1
ATOM 665 N N . PHE A 1 86 ? -35.516 6.035 0.259 1.00 25.05 86 PHE A N 1
ATOM 666 C CA . PHE A 1 86 ? -36.877 5.638 0.617 1.00 25.05 86 PHE A CA 1
ATOM 667 C C . PHE A 1 86 ? -37.282 6.148 2.004 1.00 25.05 86 PHE A C 1
ATOM 669 O O . PHE A 1 86 ? -36.492 6.145 2.955 1.00 25.05 86 PHE A O 1
ATOM 676 N N . TRP A 1 87 ? -38.540 6.578 2.106 1.00 36.03 87 TRP A N 1
ATOM 677 C CA . TRP A 1 87 ? -39.167 7.037 3.342 1.00 36.03 87 TRP A CA 1
ATOM 678 C C . TRP A 1 87 ? -40.065 5.942 3.902 1.00 36.03 87 TRP A C 1
ATOM 680 O O . TRP A 1 87 ? -40.952 5.452 3.207 1.00 36.03 87 TRP A O 1
ATOM 690 N N . TRP A 1 88 ? -39.840 5.585 5.162 1.00 34.59 88 TRP A N 1
ATOM 691 C CA . TRP A 1 88 ? -40.617 4.571 5.864 1.00 34.59 88 TRP A CA 1
ATOM 692 C C . TRP A 1 88 ? -41.335 5.208 7.048 1.00 34.59 88 TRP A C 1
ATOM 694 O O . TRP A 1 88 ? -40.722 5.944 7.824 1.00 34.59 88 TRP A O 1
ATOM 704 N N . THR A 1 89 ? -42.621 4.904 7.204 1.00 34.69 89 THR A N 1
ATOM 705 C CA . THR A 1 89 ? -43.434 5.372 8.333 1.00 34.69 89 THR A CA 1
ATOM 706 C C . THR A 1 89 ? -43.761 4.186 9.226 1.00 34.69 89 THR A C 1
ATOM 708 O O . THR A 1 89 ? -44.459 3.265 8.804 1.00 34.69 89 THR A O 1
ATOM 711 N N . LEU A 1 90 ? -43.269 4.206 10.464 1.00 38.00 90 LEU A N 1
ATOM 712 C CA . LEU A 1 90 ? -43.538 3.160 11.446 1.00 38.00 90 LEU A CA 1
ATOM 713 C C . LEU A 1 90 ? -44.633 3.626 12.414 1.00 38.00 90 LEU A C 1
ATOM 715 O O . LEU A 1 90 ? -44.501 4.671 13.052 1.00 38.00 90 LEU A O 1
ATOM 719 N N . SER A 1 91 ? -45.711 2.846 12.527 1.00 40.03 91 SER A N 1
ATOM 720 C CA . SER A 1 91 ? -46.809 3.091 13.470 1.00 40.03 91 SER A CA 1
ATOM 721 C C . SER A 1 91 ? -46.630 2.230 14.716 1.00 40.03 91 SER A C 1
ATOM 723 O O . SER A 1 91 ? -46.807 1.014 14.656 1.00 40.03 91 SER A O 1
ATOM 725 N N . ILE A 1 92 ? -46.310 2.853 15.852 1.00 48.28 92 ILE A N 1
ATOM 726 C CA . ILE A 1 92 ? -46.041 2.139 17.105 1.00 48.28 92 ILE A CA 1
ATOM 727 C C . ILE A 1 92 ? -47.192 2.388 18.088 1.00 48.28 92 ILE A C 1
ATOM 729 O O . ILE A 1 92 ? -47.435 3.520 18.519 1.00 48.28 92 ILE A O 1
ATOM 733 N N . LYS A 1 93 ? -47.905 1.317 18.462 1.00 41.28 93 LYS A N 1
ATOM 734 C CA . LYS A 1 93 ? -48.931 1.347 19.515 1.00 41.28 93 LYS A CA 1
ATOM 735 C C . LYS A 1 93 ? -48.295 1.103 20.888 1.00 41.28 93 LYS A C 1
ATOM 737 O O . LYS A 1 93 ? -47.852 -0.001 21.183 1.00 41.28 93 LYS A O 1
ATOM 742 N N . GLY A 1 94 ? -48.303 2.132 21.735 1.00 43.69 94 GLY A N 1
ATOM 743 C CA . GLY A 1 94 ? -48.405 2.005 23.196 1.00 43.69 94 GLY A CA 1
ATOM 744 C C . GLY A 1 94 ? -47.273 1.344 23.993 1.00 43.69 94 GLY A C 1
ATOM 745 O O . GLY A 1 94 ? -47.452 1.161 25.191 1.00 43.69 94 GLY A O 1
ATOM 746 N N . LYS A 1 95 ? -46.121 1.007 23.408 1.00 36.97 95 LYS A N 1
ATOM 747 C CA . LYS A 1 95 ? -44.951 0.559 24.178 1.00 36.97 95 LYS A CA 1
ATOM 748 C C . LYS A 1 95 ? -43.779 1.490 23.919 1.00 36.97 95 LYS A C 1
ATOM 750 O O . LYS A 1 95 ? -43.397 1.701 22.770 1.00 36.97 95 LYS A O 1
ATOM 755 N N . THR A 1 96 ? -43.243 2.063 24.992 1.00 38.03 96 THR A N 1
ATOM 756 C CA . THR A 1 96 ? -41.966 2.774 25.014 1.00 38.03 96 THR A CA 1
ATOM 757 C C . THR A 1 96 ? -40.919 1.816 24.459 1.00 38.03 96 THR A C 1
ATOM 759 O O . THR A 1 96 ? -40.535 0.858 25.126 1.00 38.03 96 THR A O 1
ATOM 762 N N . LEU A 1 97 ? -40.525 2.002 23.200 1.00 38.72 97 LEU A N 1
ATOM 763 C CA . LEU A 1 97 ? -39.380 1.277 22.674 1.00 38.72 97 LEU A CA 1
ATOM 764 C C . LEU A 1 97 ? -38.153 1.796 23.431 1.00 38.72 97 LEU A C 1
ATOM 766 O O . LEU A 1 97 ? -38.036 3.017 23.596 1.00 38.72 97 LEU A O 1
ATOM 770 N N . PRO A 1 98 ? -37.238 0.923 23.888 1.00 31.14 98 PRO A N 1
ATOM 771 C CA . PRO A 1 98 ? -35.907 1.397 24.213 1.00 31.14 98 PRO A CA 1
ATOM 772 C C . PRO A 1 98 ? -35.405 2.161 22.989 1.00 31.14 98 PRO A C 1
ATOM 774 O O . PRO A 1 98 ? -35.689 1.772 21.851 1.00 31.14 98 PRO A O 1
ATOM 777 N N . ILE A 1 99 ? -34.722 3.279 23.220 1.00 34.31 99 ILE A N 1
ATOM 778 C CA . ILE A 1 99 ? -33.983 3.968 22.170 1.00 34.31 99 ILE A CA 1
ATOM 779 C C . ILE A 1 99 ? -32.960 2.946 21.675 1.00 34.31 99 ILE A C 1
ATOM 781 O O . ILE A 1 99 ? -31.876 2.813 22.232 1.00 34.31 99 ILE A O 1
ATOM 785 N N . LEU A 1 100 ? -33.334 2.170 20.660 1.00 35.44 100 LEU A N 1
ATOM 786 C CA . LEU A 1 100 ? -32.394 1.508 19.786 1.00 35.44 100 LEU A CA 1
ATOM 787 C C . LEU A 1 100 ? -31.778 2.670 19.029 1.00 35.44 100 LEU A C 1
ATOM 789 O O . LEU A 1 100 ? -32.269 3.089 17.979 1.00 35.44 100 LEU A O 1
ATOM 793 N N . THR A 1 101 ? -30.745 3.262 19.631 1.00 38.00 101 THR A N 1
ATOM 794 C CA . THR A 1 101 ? -29.715 3.943 18.866 1.00 38.00 101 THR A CA 1
ATOM 795 C C . THR A 1 101 ? -29.477 3.040 17.673 1.00 38.00 101 THR A C 1
ATOM 797 O O . THR A 1 101 ? -29.221 1.847 17.843 1.00 38.00 101 THR A O 1
ATOM 800 N N . ALA A 1 102 ? -29.674 3.566 16.465 1.00 38.69 102 ALA A N 1
ATOM 801 C CA . ALA A 1 102 ? -29.144 2.905 15.297 1.00 38.69 102 ALA A CA 1
ATOM 802 C C . ALA A 1 102 ? -27.649 2.787 15.588 1.00 38.69 102 ALA A C 1
ATOM 804 O O . ALA A 1 102 ? -26.913 3.763 15.451 1.00 38.69 102 ALA A O 1
ATOM 805 N N . GLN A 1 103 ? -27.221 1.637 16.111 1.00 35.59 103 GLN A N 1
ATOM 806 C CA . GLN A 1 103 ? -25.839 1.239 16.042 1.00 35.59 103 GLN A CA 1
ATOM 807 C C . GLN A 1 103 ? -25.603 1.261 14.548 1.00 35.59 103 GLN A C 1
ATOM 809 O O . GLN A 1 103 ? -26.132 0.436 13.804 1.00 35.59 103 GLN A O 1
ATOM 814 N N . SER A 1 104 ? -24.929 2.314 14.093 1.00 40.41 104 SER A N 1
ATOM 815 C CA . SER A 1 104 ? -24.269 2.286 12.812 1.00 40.41 104 SER A CA 1
ATOM 816 C C . SER A 1 104 ? -23.520 0.969 12.831 1.00 40.41 104 SER A C 1
ATOM 818 O O . SER A 1 104 ? -22.618 0.790 13.652 1.00 40.41 104 SER A O 1
ATOM 820 N N . TYR A 1 105 ? -23.967 0.012 12.022 1.00 39.78 105 TYR A N 1
ATOM 821 C CA . TYR A 1 105 ? -23.201 -1.184 11.749 1.00 39.78 105 TYR A CA 1
ATOM 822 C C . TYR A 1 105 ? -22.005 -0.691 10.946 1.00 39.78 105 TYR A C 1
ATOM 824 O O . TYR A 1 105 ? -21.973 -0.785 9.723 1.00 39.78 105 TYR A O 1
ATOM 832 N N . THR A 1 106 ? -21.057 -0.063 11.639 1.00 48.75 106 THR A N 1
ATOM 833 C CA . THR A 1 106 ? -19.694 0.057 11.177 1.00 48.75 106 THR A CA 1
ATOM 834 C C . THR A 1 106 ? -19.324 -1.386 10.922 1.00 48.75 106 THR A C 1
ATOM 836 O O . THR A 1 106 ? -19.348 -2.207 11.843 1.00 48.75 106 THR A O 1
ATOM 839 N N . THR A 1 107 ? -19.166 -1.744 9.654 1.00 53.84 107 THR A N 1
ATOM 840 C CA . THR A 1 107 ? -18.622 -3.037 9.272 1.00 53.84 107 THR A CA 1
ATOM 841 C C . THR A 1 107 ? -17.345 -3.192 10.075 1.00 53.84 107 THR A C 1
ATOM 843 O O . THR A 1 107 ? -16.384 -2.477 9.828 1.00 53.84 107 THR A O 1
ATOM 846 N N . MET A 1 108 ? -17.401 -4.015 11.125 1.00 69.25 108 MET A N 1
ATOM 847 C CA . MET A 1 108 ? -16.292 -4.213 12.050 1.00 69.25 108 MET A CA 1
ATOM 848 C C . MET A 1 108 ? -15.147 -4.789 11.230 1.00 69.25 108 MET A C 1
ATOM 850 O O . MET A 1 108 ? -15.178 -5.972 10.898 1.00 69.25 108 MET A O 1
ATOM 854 N N . VAL A 1 109 ? -14.213 -3.935 10.822 1.00 80.81 109 VAL A N 1
ATOM 855 C CA . VAL A 1 109 ? -12.987 -4.349 10.153 1.00 80.81 109 VAL A CA 1
ATOM 856 C C . VAL A 1 109 ? -12.198 -5.136 11.185 1.00 80.81 109 VAL A C 1
ATOM 858 O O . VAL A 1 109 ? -11.832 -4.600 12.218 1.00 80.81 109 VAL A O 1
ATOM 861 N N . GLU A 1 110 ? -11.968 -6.418 10.945 1.00 93.31 110 GLU A N 1
ATOM 862 C CA . GLU A 1 110 ? -11.181 -7.264 11.839 1.00 93.31 110 GLU A CA 1
ATOM 863 C C . GLU A 1 110 ? -9.691 -7.113 11.541 1.00 93.31 110 GLU A C 1
ATOM 865 O O . GLU A 1 110 ? -8.891 -6.991 12.467 1.00 93.31 110 GLU A O 1
ATOM 870 N N . LEU A 1 111 ? -9.333 -7.070 10.256 1.00 98.06 111 LEU A N 1
ATOM 871 C CA . LEU A 1 111 ? -7.968 -6.902 9.770 1.00 98.06 111 LEU A CA 1
ATOM 872 C C . LEU A 1 111 ? -7.858 -5.600 8.972 1.00 98.06 111 LEU A C 1
ATOM 874 O O . LEU A 1 111 ? -8.574 -5.414 7.987 1.00 98.06 111 LEU A O 1
ATOM 878 N N . LEU A 1 112 ? -6.927 -4.731 9.361 1.00 98.56 112 LEU A N 1
ATOM 879 C CA . LEU A 1 112 ? -6.593 -3.505 8.641 1.00 98.56 112 LEU A CA 1
ATOM 880 C C . LEU A 1 112 ? -5.139 -3.563 8.154 1.00 98.56 112 LEU A C 1
ATOM 882 O O . LEU A 1 112 ? -4.230 -3.206 8.908 1.00 98.56 112 LEU A O 1
ATOM 886 N N . PRO A 1 113 ? -4.899 -4.021 6.914 1.00 98.38 113 PRO A N 1
ATOM 887 C CA . PRO A 1 113 ? -3.596 -3.953 6.281 1.00 98.38 113 PRO A CA 1
ATOM 888 C C . PRO A 1 113 ? -3.281 -2.526 5.832 1.00 98.38 113 PRO A C 1
ATOM 890 O O . PRO A 1 113 ? -4.153 -1.814 5.318 1.00 98.38 113 PRO A O 1
ATOM 893 N N . ALA A 1 114 ? -2.026 -2.129 6.009 1.00 98.44 114 ALA A N 1
ATOM 894 C CA . ALA A 1 114 ? -1.522 -0.816 5.666 1.00 98.44 114 ALA A CA 1
ATOM 895 C C . ALA A 1 114 ? -0.176 -0.873 4.944 1.00 98.44 114 ALA A C 1
ATOM 897 O O . ALA A 1 114 ? 0.659 -1.735 5.228 1.00 98.44 114 ALA A O 1
ATOM 898 N N . GLY A 1 115 ? 0.031 0.069 4.025 1.00 97.38 115 GLY A N 1
ATOM 899 C CA . GLY A 1 115 ? 1.299 0.238 3.322 1.00 97.38 115 GLY A CA 1
ATOM 900 C C . GLY A 1 115 ? 1.144 0.380 1.814 1.00 97.38 115 GLY A C 1
ATOM 901 O O . GLY A 1 115 ? 0.203 1.013 1.327 1.00 97.38 115 GLY A O 1
ATOM 902 N N . GLU A 1 116 ? 2.091 -0.195 1.081 1.00 97.25 116 GLU A N 1
ATOM 903 C CA . GLU A 1 116 ? 2.186 -0.099 -0.368 1.00 97.25 116 GLU A CA 1
ATOM 904 C C . GLU A 1 116 ? 1.082 -0.882 -1.083 1.00 97.25 116 GLU A C 1
ATOM 906 O O . GLU A 1 116 ? 0.794 -2.042 -0.779 1.00 97.25 116 GLU A O 1
ATOM 911 N N . ILE A 1 117 ? 0.495 -0.240 -2.088 1.00 98.44 117 ILE A N 1
ATOM 912 C CA . ILE A 1 117 ? -0.397 -0.854 -3.064 1.00 98.44 117 ILE A CA 1
ATOM 913 C C . ILE A 1 117 ? 0.066 -0.411 -4.446 1.00 98.44 117 ILE A C 1
ATOM 915 O O . ILE A 1 117 ? 0.329 0.771 -4.677 1.00 98.44 117 ILE A O 1
ATOM 919 N N . LEU A 1 118 ? 0.231 -1.361 -5.357 1.00 98.19 118 LEU A N 1
ATOM 920 C CA . LEU A 1 118 ? 0.879 -1.094 -6.636 1.00 98.19 118 LEU A CA 1
ATOM 921 C C . LEU A 1 118 ? 0.414 -2.067 -7.707 1.00 98.19 118 LEU A C 1
ATOM 923 O O . LEU A 1 118 ? -0.303 -3.033 -7.440 1.00 98.19 118 LEU A O 1
ATOM 927 N N . VAL A 1 119 ? 0.821 -1.795 -8.938 1.00 98.38 119 VAL A N 1
ATOM 928 C CA . VAL A 1 119 ? 0.590 -2.687 -10.067 1.00 98.38 119 VAL A CA 1
ATOM 929 C C . VAL A 1 119 ? 1.853 -3.482 -10.377 1.00 98.38 119 VAL A C 1
ATOM 931 O O . VAL A 1 119 ? 2.889 -2.903 -10.694 1.00 98.38 119 VAL A O 1
ATOM 934 N N . ASP A 1 120 ? 1.726 -4.807 -10.363 1.00 96.75 120 ASP A N 1
ATOM 935 C CA . ASP A 1 120 ? 2.774 -5.710 -10.832 1.00 96.75 120 ASP A CA 1
ATOM 936 C C . ASP A 1 120 ? 2.661 -5.896 -12.353 1.00 96.75 120 ASP A C 1
ATOM 938 O O . ASP A 1 120 ? 1.615 -6.287 -12.878 1.00 96.75 120 ASP A O 1
ATOM 942 N N . MET A 1 121 ? 3.747 -5.653 -13.074 1.00 95.69 121 MET A N 1
ATOM 943 C CA . MET A 1 121 ? 3.919 -5.949 -14.491 1.00 95.69 121 MET A CA 1
ATOM 944 C C . MET A 1 121 ? 4.655 -7.282 -14.610 1.00 95.69 121 MET A C 1
ATOM 946 O O . MET A 1 121 ? 5.877 -7.355 -14.467 1.00 95.69 121 MET A O 1
ATOM 950 N N . ILE A 1 122 ? 3.895 -8.354 -14.840 1.00 91.94 122 ILE A N 1
ATOM 951 C CA . ILE A 1 122 ? 4.434 -9.716 -14.904 1.00 91.94 122 ILE A CA 1
ATOM 952 C C . ILE A 1 122 ? 4.714 -10.080 -16.367 1.00 91.94 122 ILE A C 1
ATOM 954 O O . ILE A 1 122 ? 3.785 -10.025 -17.176 1.00 91.94 122 ILE A O 1
ATOM 958 N N . PRO A 1 123 ? 5.943 -10.475 -16.729 1.00 91.00 123 PRO A N 1
ATOM 959 C CA . PRO A 1 123 ? 6.298 -10.844 -18.087 1.00 91.00 123 PRO A CA 1
ATOM 960 C C . PRO A 1 123 ? 5.559 -12.122 -18.479 1.00 91.00 123 PRO A C 1
ATOM 962 O O . PRO A 1 123 ? 5.440 -13.067 -17.693 1.00 91.00 123 PRO A O 1
ATOM 965 N N . GLU A 1 124 ? 5.058 -12.162 -19.710 1.00 89.12 124 GLU A N 1
ATOM 966 C CA . GLU A 1 124 ? 4.410 -13.368 -20.246 1.00 89.12 124 GLU A CA 1
ATOM 967 C C . GLU A 1 124 ? 5.428 -14.372 -20.809 1.00 89.12 124 GLU A C 1
ATOM 969 O O . GLU A 1 124 ? 5.082 -15.510 -21.120 1.00 89.12 124 GLU A O 1
ATOM 974 N N . GLN A 1 125 ? 6.694 -13.961 -20.904 1.00 85.12 125 GLN A N 1
ATOM 975 C CA . GLN A 1 125 ? 7.813 -14.732 -21.439 1.00 85.12 125 GLN A CA 1
ATOM 976 C C . GLN A 1 125 ? 8.909 -14.868 -20.374 1.00 85.12 125 GLN A C 1
ATOM 978 O O . GLN A 1 125 ? 9.108 -13.970 -19.558 1.00 85.12 125 GLN A O 1
ATOM 983 N N . VAL A 1 126 ? 9.623 -15.995 -20.380 1.00 79.31 126 VAL A N 1
ATOM 984 C CA . VAL A 1 126 ? 10.865 -16.146 -19.603 1.00 79.31 126 VAL A CA 1
ATOM 985 C C . VAL A 1 126 ? 12.004 -15.544 -20.407 1.00 79.31 126 VAL A C 1
ATOM 987 O O . VAL A 1 126 ? 12.084 -15.771 -21.613 1.00 79.31 126 VAL A O 1
ATOM 990 N N . GLY A 1 127 ? 12.884 -14.807 -19.741 1.00 74.25 127 GLY A N 1
ATOM 991 C CA . GLY A 1 127 ? 14.069 -14.234 -20.360 1.00 74.25 127 GLY A CA 1
ATOM 992 C C . GLY A 1 127 ? 14.412 -12.871 -19.779 1.00 74.25 127 GLY A C 1
ATOM 993 O O . GLY A 1 127 ? 13.772 -12.391 -18.846 1.00 74.25 127 GLY A O 1
ATOM 994 N N . GLU A 1 128 ? 15.443 -12.252 -20.342 1.00 77.31 128 GLU A N 1
ATOM 995 C CA . GLU A 1 128 ? 15.887 -10.909 -19.967 1.00 77.31 128 GLU A CA 1
ATOM 996 C C . GLU A 1 128 ? 14.829 -9.852 -20.305 1.00 77.31 128 GLU A C 1
ATOM 998 O O . GLU A 1 128 ? 14.216 -9.903 -21.371 1.00 77.31 128 GLU A O 1
ATOM 1003 N N . TYR A 1 129 ? 14.674 -8.837 -19.448 1.00 76.38 129 TYR A N 1
ATOM 1004 C CA . TYR A 1 129 ? 13.701 -7.754 -19.651 1.00 76.38 129 TYR A CA 1
ATOM 1005 C C . TYR A 1 129 ? 13.797 -7.074 -21.013 1.00 76.38 129 TYR A C 1
ATOM 1007 O O . TYR A 1 129 ? 12.771 -6.791 -21.621 1.00 76.38 129 TYR A O 1
ATOM 1015 N N . SER A 1 130 ? 15.015 -6.839 -21.502 1.00 81.06 130 SER A N 1
ATOM 1016 C CA . SER A 1 130 ? 15.263 -6.210 -22.804 1.00 81.06 130 SER A CA 1
ATOM 1017 C C . SER A 1 130 ? 14.708 -7.016 -23.984 1.00 81.06 130 SER A C 1
ATOM 1019 O O . SER A 1 130 ? 14.556 -6.472 -25.075 1.00 81.06 130 SER A O 1
ATOM 1021 N N . LYS A 1 131 ? 14.404 -8.301 -23.771 1.00 85.12 131 LYS A N 1
ATOM 1022 C CA . LYS A 1 131 ? 13.859 -9.230 -24.767 1.00 85.12 131 LYS A CA 1
ATOM 1023 C C . LYS A 1 131 ? 12.386 -9.563 -24.525 1.00 85.12 131 LYS A C 1
ATOM 1025 O O . LYS A 1 131 ? 11.753 -10.125 -25.415 1.00 85.12 131 LYS A O 1
ATOM 1030 N N . VAL A 1 132 ? 11.834 -9.231 -23.354 1.00 84.62 132 VAL A N 1
ATOM 1031 C CA . VAL A 1 132 ? 10.411 -9.439 -23.059 1.00 84.62 132 VAL A CA 1
ATOM 1032 C C . VAL A 1 132 ? 9.579 -8.439 -23.854 1.00 84.62 132 VAL A C 1
ATOM 1034 O O . VAL A 1 132 ? 9.762 -7.229 -23.744 1.00 84.62 132 VAL A O 1
ATOM 1037 N N . LEU A 1 133 ? 8.617 -8.951 -24.622 1.00 87.69 133 LEU A N 1
ATOM 1038 C CA . LEU A 1 133 ? 7.764 -8.125 -25.482 1.00 87.69 133 LEU A CA 1
ATOM 1039 C C . LEU A 1 133 ? 6.429 -7.734 -24.842 1.00 87.69 133 LEU A C 1
ATOM 1041 O O . LEU A 1 133 ? 5.806 -6.763 -25.270 1.00 87.69 133 LEU A O 1
ATOM 1045 N N . SER A 1 134 ? 5.959 -8.492 -23.848 1.00 90.94 134 SER A N 1
ATOM 1046 C CA . SER A 1 134 ? 4.657 -8.256 -23.228 1.00 90.94 134 SER A CA 1
ATOM 1047 C C . SER A 1 134 ? 4.662 -8.475 -21.722 1.00 90.94 134 SER A C 1
ATOM 1049 O O . SER A 1 134 ? 5.257 -9.415 -21.187 1.00 90.94 134 SER A O 1
ATOM 1051 N N . PHE A 1 135 ? 3.927 -7.591 -21.048 1.00 92.38 135 PHE A N 1
ATOM 1052 C CA . PHE A 1 135 ? 3.672 -7.654 -19.621 1.00 92.38 135 PHE A CA 1
ATOM 1053 C C . PHE A 1 135 ? 2.176 -7.706 -19.378 1.00 92.38 135 PHE A C 1
ATOM 1055 O O . PHE A 1 135 ? 1.399 -6.922 -19.930 1.00 92.38 135 PHE A O 1
ATOM 1062 N N . ARG A 1 136 ? 1.780 -8.595 -18.476 1.00 94.56 136 ARG A N 1
ATOM 1063 C CA . ARG A 1 136 ? 0.434 -8.648 -17.937 1.00 94.56 136 ARG A CA 1
ATOM 1064 C C . ARG A 1 136 ? 0.382 -7.867 -16.635 1.00 94.56 136 ARG A C 1
ATOM 1066 O O . ARG A 1 136 ? 1.039 -8.217 -15.653 1.00 94.56 136 ARG A O 1
ATOM 1073 N N . LYS A 1 137 ? -0.478 -6.852 -16.611 1.00 95.88 137 LYS A N 1
ATOM 1074 C CA . LYS A 1 137 ? -0.814 -6.122 -15.390 1.00 95.88 137 LYS A CA 1
ATOM 1075 C C . LYS A 1 137 ? -1.511 -7.029 -14.372 1.00 95.88 137 LYS A C 1
ATOM 1077 O O . LYS A 1 137 ? -2.539 -7.635 -14.679 1.00 95.88 137 LYS A O 1
ATOM 1082 N N . CYS A 1 138 ? -1.023 -7.009 -13.140 1.00 96.88 138 CYS A N 1
ATOM 1083 C CA . CYS A 1 138 ? -1.581 -7.692 -11.981 1.00 96.88 138 CYS A CA 1
ATOM 1084 C C . CYS A 1 138 ? -1.769 -6.720 -10.809 1.00 96.88 138 CYS A C 1
ATOM 1086 O O . CYS A 1 138 ? -1.130 -5.671 -10.732 1.00 96.88 138 CYS A O 1
ATOM 1088 N N . PHE A 1 139 ? -2.690 -7.060 -9.909 1.00 98.06 139 PHE A N 1
ATOM 1089 C CA . PHE A 1 139 ? -2.799 -6.397 -8.613 1.00 98.06 139 PHE A CA 1
ATOM 1090 C C . PHE A 1 139 ? -1.596 -6.800 -7.752 1.00 98.06 139 PHE A C 1
ATOM 1092 O O . PHE A 1 139 ? -1.285 -7.990 -7.703 1.00 98.06 139 PHE A O 1
ATOM 1099 N N . GLY A 1 140 ? -0.953 -5.832 -7.103 1.00 96.81 140 GLY A N 1
ATOM 1100 C CA . GLY A 1 140 ? 0.233 -6.042 -6.279 1.00 96.81 140 GLY A CA 1
ATOM 1101 C C . GLY A 1 140 ? 0.211 -5.235 -4.979 1.00 96.81 140 GLY A C 1
ATOM 1102 O O . GLY A 1 140 ? -0.744 -4.521 -4.662 1.00 96.81 140 GLY A O 1
ATOM 1103 N N . GLY A 1 141 ? 1.302 -5.359 -4.224 1.00 96.31 141 GLY A N 1
ATOM 1104 C CA . GLY A 1 141 ? 1.436 -4.851 -2.856 1.00 96.31 141 GLY A CA 1
ATOM 1105 C C . GLY A 1 141 ? 1.228 -5.965 -1.831 1.00 96.31 141 GLY A C 1
ATOM 1106 O O . GLY A 1 141 ? 0.132 -6.518 -1.703 1.00 96.31 141 GLY A O 1
ATOM 1107 N N . ALA A 1 142 ? 2.289 -6.302 -1.093 1.00 95.81 142 ALA A N 1
ATOM 1108 C CA . ALA A 1 142 ? 2.285 -7.391 -0.117 1.00 95.81 142 ALA A CA 1
ATOM 1109 C C . ALA A 1 142 ? 1.145 -7.295 0.919 1.00 95.81 142 ALA A C 1
ATOM 1111 O O . ALA A 1 142 ? 0.402 -8.276 1.049 1.00 95.81 142 ALA A O 1
ATOM 1112 N N . PRO A 1 143 ? 0.897 -6.144 1.587 1.00 97.50 143 PRO A N 1
ATOM 1113 C CA . PRO A 1 143 ? -0.158 -6.067 2.595 1.00 97.50 143 PRO A CA 1
ATOM 1114 C C . PRO A 1 143 ? -1.551 -6.305 1.999 1.00 97.50 143 PRO A C 1
ATOM 1116 O O . PRO A 1 143 ? -2.414 -6.877 2.667 1.00 97.50 143 PRO A O 1
ATOM 1119 N N . PHE A 1 144 ? -1.775 -5.939 0.734 1.00 98.12 144 PHE A N 1
ATOM 1120 C CA . PHE A 1 144 ? -3.078 -6.095 0.087 1.00 98.12 144 PHE A CA 1
ATOM 1121 C C . PHE A 1 144 ? -3.281 -7.450 -0.588 1.00 98.12 144 PHE A C 1
ATOM 1123 O O . PHE A 1 144 ? -4.417 -7.915 -0.676 1.00 98.12 144 PHE A O 1
ATOM 1130 N N . ASN A 1 145 ? -2.207 -8.140 -0.969 1.00 97.56 145 ASN A N 1
ATOM 1131 C CA . ASN A 1 145 ? -2.285 -9.559 -1.313 1.00 97.56 145 ASN A CA 1
ATOM 1132 C C . ASN A 1 145 ? -2.726 -10.384 -0.091 1.00 97.56 145 ASN A C 1
ATOM 1134 O O . ASN A 1 145 ? -3.644 -11.202 -0.200 1.00 97.56 145 ASN A O 1
ATOM 1138 N N . THR A 1 146 ? -2.165 -10.092 1.090 1.00 96.75 146 THR A N 1
ATOM 1139 C CA . THR A 1 146 ? -2.619 -10.663 2.370 1.00 96.75 146 THR A CA 1
ATOM 1140 C C . THR A 1 146 ? -4.066 -10.269 2.681 1.00 96.75 146 THR A C 1
ATOM 1142 O O . THR A 1 146 ? -4.865 -11.131 3.048 1.00 96.75 146 THR A O 1
ATOM 1145 N N . ALA A 1 147 ? -4.440 -9.002 2.461 1.00 97.31 147 ALA A N 1
ATOM 1146 C CA . ALA A 1 147 ? -5.810 -8.509 2.641 1.00 97.31 147 ALA A CA 1
ATOM 1147 C C . ALA A 1 147 ? -6.831 -9.303 1.813 1.00 97.31 147 ALA A C 1
ATOM 1149 O O . ALA A 1 147 ? -7.842 -9.767 2.339 1.00 97.31 147 ALA A O 1
ATOM 1150 N N . ILE A 1 148 ? -6.550 -9.489 0.520 1.00 98.31 148 ILE A N 1
ATOM 1151 C CA . ILE A 1 148 ? -7.408 -10.240 -0.401 1.00 98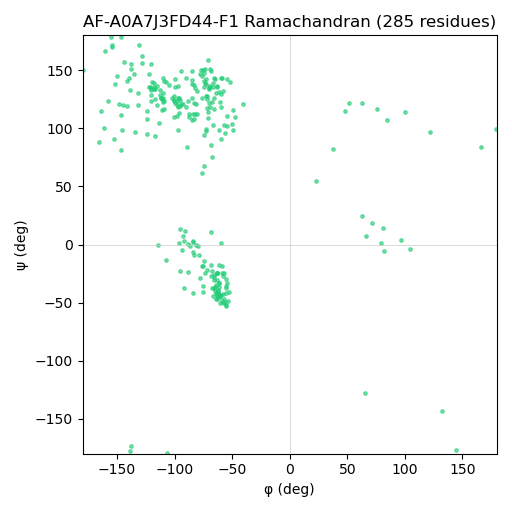.31 148 ILE A CA 1
ATOM 1152 C C . ILE A 1 148 ? -7.494 -11.710 0.020 1.00 98.31 148 ILE A C 1
ATOM 1154 O O . ILE A 1 148 ? -8.584 -12.282 0.002 1.00 98.31 148 ILE A O 1
ATOM 1158 N N . GLY A 1 149 ? -6.376 -12.320 0.423 1.00 98.06 149 GLY A N 1
ATOM 1159 C CA . GLY A 1 149 ? -6.362 -13.683 0.956 1.00 98.06 149 GLY A CA 1
ATOM 1160 C C . GLY A 1 149 ? -7.264 -13.831 2.184 1.00 98.06 149 GLY A C 1
ATOM 1161 O O . GLY A 1 149 ? -8.138 -14.695 2.206 1.00 98.06 149 GLY A O 1
ATOM 1162 N N . ALA A 1 150 ? -7.116 -12.939 3.165 1.00 97.81 150 ALA A N 1
ATOM 1163 C CA . ALA A 1 150 ? -7.929 -12.933 4.379 1.00 97.81 150 ALA A CA 1
ATOM 1164 C C . ALA A 1 150 ? -9.423 -12.705 4.085 1.00 97.81 150 ALA A C 1
ATOM 1166 O O . ALA A 1 150 ? -10.271 -13.417 4.624 1.00 97.81 150 ALA A O 1
ATOM 1167 N N . ALA A 1 151 ? -9.753 -11.771 3.188 1.00 97.75 151 ALA A N 1
ATOM 1168 C CA . ALA A 1 151 ? -11.134 -11.498 2.792 1.00 97.75 151 ALA A CA 1
ATOM 1169 C C . ALA A 1 151 ? -11.791 -12.721 2.129 1.00 97.75 151 ALA A C 1
ATOM 1171 O O . ALA A 1 151 ? -12.925 -13.076 2.449 1.00 97.75 151 ALA A O 1
ATOM 1172 N N . ARG A 1 152 ? -11.057 -13.433 1.262 1.00 97.06 152 ARG A N 1
ATOM 1173 C CA . ARG A 1 152 ? -11.527 -14.680 0.627 1.00 97.06 152 ARG A CA 1
ATOM 1174 C C . ARG A 1 152 ? -11.741 -15.823 1.620 1.00 97.06 152 ARG A C 1
ATOM 1176 O O . ARG A 1 152 ? -12.560 -16.696 1.354 1.00 97.06 152 ARG A O 1
ATOM 1183 N N . LEU A 1 153 ? -11.037 -15.805 2.750 1.00 97.19 153 LEU A N 1
ATOM 1184 C CA . LEU A 1 153 ? -11.230 -16.739 3.863 1.00 97.19 153 LEU A CA 1
ATOM 1185 C C . LEU A 1 153 ? -12.358 -16.311 4.823 1.00 97.19 153 LEU A C 1
ATOM 1187 O O . LEU A 1 153 ? -12.616 -17.003 5.804 1.00 97.19 153 LEU A O 1
ATOM 1191 N N . GLY A 1 15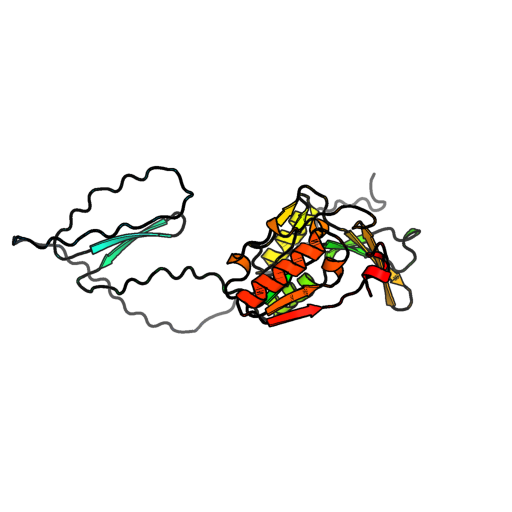4 ? -13.054 -15.205 4.537 1.00 95.88 154 GLY A N 1
ATOM 1192 C CA . GLY A 1 154 ? -14.230 -14.748 5.280 1.00 95.88 154 GLY A CA 1
ATOM 1193 C C . GLY A 1 154 ? -13.955 -13.691 6.351 1.00 95.88 154 GLY A C 1
ATOM 1194 O O . GLY A 1 154 ? -14.890 -13.300 7.051 1.00 95.88 154 GLY A O 1
ATOM 1195 N N . ALA A 1 155 ? -12.716 -13.206 6.483 1.00 96.25 155 ALA A N 1
ATOM 1196 C CA . ALA A 1 155 ? -12.412 -12.106 7.395 1.00 96.25 155 ALA A CA 1
ATOM 1197 C C . ALA A 1 155 ? -13.037 -10.791 6.903 1.00 96.25 155 ALA A C 1
ATOM 1199 O O . ALA A 1 155 ? -13.133 -10.537 5.699 1.00 96.25 155 ALA A O 1
ATOM 1200 N N . LYS A 1 156 ? -13.406 -9.908 7.835 1.00 97.25 156 LYS A N 1
ATOM 1201 C CA . LYS A 1 156 ? -13.791 -8.530 7.492 1.00 97.25 156 LYS A CA 1
ATOM 1202 C C . LYS A 1 156 ? -12.537 -7.677 7.378 1.00 97.25 156 LYS A C 1
ATOM 1204 O O . LYS A 1 156 ? -11.858 -7.436 8.374 1.00 97.25 156 LYS A O 1
ATOM 1209 N N . VAL A 1 157 ? -12.224 -7.226 6.172 1.00 98.19 157 VAL A N 1
ATOM 1210 C CA . VAL A 1 157 ? -10.941 -6.580 5.877 1.00 98.19 157 VAL A CA 1
ATOM 1211 C C . VAL A 1 157 ? -11.156 -5.142 5.421 1.00 98.19 157 VAL A C 1
ATOM 1213 O O . VAL A 1 157 ? -12.040 -4.874 4.610 1.00 98.19 157 VAL A O 1
ATOM 1216 N N . GLY A 1 158 ? -10.351 -4.224 5.947 1.00 98.00 158 GLY A N 1
ATOM 1217 C CA . GLY A 1 158 ? -10.264 -2.836 5.493 1.00 98.00 158 GLY A CA 1
ATOM 1218 C C . GLY A 1 158 ? -8.971 -2.576 4.726 1.00 98.00 158 GLY A C 1
ATOM 1219 O O . GLY A 1 158 ? -8.153 -3.474 4.556 1.00 98.00 158 GLY A O 1
ATOM 1220 N N . ALA A 1 159 ? -8.763 -1.343 4.275 1.00 98.44 159 ALA A N 1
ATOM 1221 C CA . ALA A 1 159 ? -7.532 -0.929 3.609 1.00 98.44 159 ALA A CA 1
ATOM 1222 C C . ALA A 1 159 ? -7.076 0.460 4.069 1.00 98.44 159 ALA A C 1
ATOM 1224 O O . ALA A 1 159 ? -7.870 1.403 4.082 1.00 98.44 159 ALA A O 1
ATOM 1225 N N . LEU A 1 160 ? -5.785 0.587 4.396 1.00 98.62 160 LEU A N 1
ATOM 1226 C CA . LEU A 1 160 ? -5.129 1.862 4.692 1.00 98.62 160 LEU A CA 1
ATOM 1227 C C . LEU A 1 160 ? -3.910 2.062 3.780 1.00 98.62 160 LEU A C 1
ATOM 1229 O O . LEU A 1 160 ? -2.812 1.587 4.053 1.00 98.62 160 LEU A O 1
ATOM 1233 N N . CYS A 1 161 ? -4.097 2.774 2.679 1.00 98.50 161 CYS A N 1
ATOM 1234 C CA . CYS A 1 161 ? -3.033 3.068 1.721 1.00 98.50 161 CYS A CA 1
ATOM 1235 C C . CYS A 1 161 ? -3.341 4.341 0.939 1.00 98.50 161 CYS A C 1
ATOM 1237 O O . CYS A 1 161 ? -4.397 4.956 1.114 1.00 98.50 161 CYS A O 1
ATOM 1239 N N . ALA A 1 162 ? -2.423 4.713 0.051 1.00 98.56 162 ALA A N 1
ATOM 1240 C CA . ALA A 1 162 ? -2.657 5.734 -0.951 1.00 98.56 162 ALA A CA 1
ATOM 1241 C C . ALA A 1 162 ? -2.541 5.154 -2.369 1.00 98.56 162 ALA A C 1
ATOM 1243 O O . ALA A 1 162 ? -1.656 4.350 -2.650 1.00 98.56 162 ALA A O 1
ATOM 1244 N N . VAL A 1 163 ? -3.443 5.572 -3.259 1.00 98.75 163 VAL A N 1
ATOM 1245 C CA . VAL A 1 163 ? -3.456 5.230 -4.691 1.00 98.75 163 VAL A CA 1
ATOM 1246 C C . VAL A 1 163 ? -3.358 6.494 -5.538 1.00 98.75 163 VAL A C 1
ATOM 1248 O O . VAL A 1 163 ? -3.745 7.579 -5.093 1.00 98.75 163 VAL A O 1
ATOM 1251 N N . GLY A 1 164 ? -2.854 6.363 -6.765 1.00 98.62 164 GLY A N 1
ATOM 1252 C CA . GLY A 1 164 ? -2.782 7.485 -7.694 1.00 98.62 164 GLY A CA 1
ATOM 1253 C C . GLY A 1 164 ? -4.148 7.862 -8.258 1.00 98.62 164 GLY A C 1
ATOM 1254 O O . GLY A 1 164 ? -5.027 7.014 -8.434 1.00 98.62 164 GLY A O 1
ATOM 1255 N N . GLU A 1 165 ? -4.319 9.137 -8.593 1.00 98.25 165 GLU A N 1
ATOM 1256 C CA . GLU A 1 165 ? -5.443 9.638 -9.387 1.00 98.25 165 GLU A CA 1
ATOM 1257 C C . GLU A 1 165 ? -5.245 9.282 -10.873 1.00 98.25 165 GLU A C 1
ATOM 1259 O O . GLU A 1 165 ? -5.089 10.129 -11.752 1.00 98.25 165 GLU A O 1
ATOM 1264 N N . ASP A 1 166 ? -5.181 7.982 -11.163 1.00 98.50 166 ASP A N 1
ATOM 1265 C CA . ASP A 1 166 ? -4.970 7.449 -12.503 1.00 98.50 166 ASP A CA 1
ATOM 1266 C C . ASP A 1 166 ? -5.708 6.119 -12.735 1.00 98.50 166 ASP A C 1
ATOM 1268 O O . ASP A 1 166 ? -6.405 5.582 -11.869 1.00 98.50 166 ASP A O 1
ATOM 1272 N N . GLN A 1 167 ? -5.588 5.584 -13.953 1.00 98.38 167 GLN A N 1
ATOM 1273 C CA . GLN A 1 167 ? -6.272 4.349 -14.349 1.00 98.38 167 GLN A CA 1
ATOM 1274 C C . GLN A 1 167 ? -5.775 3.122 -13.571 1.00 98.38 167 GLN A C 1
ATOM 1276 O O . GLN A 1 167 ? -6.538 2.176 -13.362 1.00 98.38 167 GLN A O 1
ATOM 1281 N N . PHE A 1 168 ? -4.521 3.128 -13.112 1.00 98.62 168 PHE A N 1
ATOM 1282 C CA . PHE A 1 168 ? -3.993 2.052 -12.282 1.00 98.62 168 PHE A CA 1
ATOM 1283 C C . PHE A 1 168 ? -4.530 2.143 -10.855 1.00 98.62 168 PHE A C 1
ATOM 1285 O O . PHE A 1 168 ? -4.970 1.127 -10.324 1.00 98.62 168 PHE A O 1
ATOM 1292 N N . GLY A 1 169 ? -4.633 3.340 -10.283 1.00 98.69 169 GLY A N 1
ATOM 1293 C CA . GLY A 1 169 ? -5.262 3.562 -8.985 1.00 98.69 169 GLY A CA 1
ATOM 1294 C C . GLY A 1 169 ? -6.730 3.149 -8.999 1.00 98.69 169 GLY A C 1
ATOM 1295 O O . GLY A 1 169 ? -7.177 2.407 -8.122 1.00 98.69 169 GLY A O 1
ATOM 1296 N N . LYS A 1 170 ? -7.469 3.506 -10.060 1.00 98.69 170 LYS A N 1
ATOM 1297 C CA . LYS A 1 170 ? -8.840 3.017 -10.271 1.00 98.69 170 LYS A CA 1
ATOM 1298 C C . LYS A 1 170 ? -8.905 1.488 -10.315 1.00 98.69 170 LYS A C 1
ATOM 1300 O O . LYS A 1 170 ? -9.751 0.901 -9.645 1.00 98.69 170 LYS A O 1
ATOM 1305 N N . PHE A 1 171 ? -8.008 0.844 -11.061 1.00 98.75 171 PHE A N 1
ATOM 1306 C CA . PHE A 1 171 ? -7.930 -0.616 -11.118 1.00 98.75 171 PHE A CA 1
ATOM 1307 C C . PHE A 1 171 ? -7.699 -1.251 -9.735 1.00 98.75 171 PHE A C 1
ATOM 1309 O O . PHE A 1 171 ? -8.352 -2.245 -9.407 1.00 98.75 171 PHE A O 1
ATOM 1316 N N . LEU A 1 172 ? -6.811 -0.680 -8.918 1.00 98.81 172 LEU A N 1
ATOM 1317 C CA . LEU A 1 172 ? -6.538 -1.172 -7.566 1.00 98.81 172 LEU A CA 1
ATOM 1318 C C . LEU A 1 172 ? -7.771 -1.041 -6.664 1.00 98.81 172 LEU A C 1
ATOM 1320 O O . LEU A 1 172 ? -8.170 -2.014 -6.027 1.00 98.81 172 LEU A O 1
ATOM 1324 N N . LEU A 1 173 ? -8.429 0.122 -6.676 1.00 98.75 173 LEU A N 1
ATOM 1325 C CA . LEU A 1 173 ? -9.656 0.362 -5.909 1.00 98.75 173 LEU A CA 1
ATOM 1326 C C . LEU A 1 173 ? -10.791 -0.582 -6.315 1.00 98.75 173 LEU A C 1
ATOM 1328 O O . LEU A 1 173 ? -11.475 -1.132 -5.452 1.00 98.75 173 LEU A O 1
ATOM 1332 N N . ASP A 1 174 ? -11.000 -0.773 -7.618 1.00 98.69 174 ASP A N 1
ATOM 1333 C CA . ASP A 1 174 ? -12.036 -1.671 -8.128 1.00 98.69 174 ASP A CA 1
ATOM 1334 C C . ASP A 1 174 ? -11.735 -3.130 -7.739 1.00 98.69 174 ASP A C 1
ATOM 1336 O O . ASP A 1 174 ? -12.648 -3.866 -7.366 1.00 98.69 174 ASP A O 1
ATOM 1340 N N . THR A 1 175 ? -10.457 -3.528 -7.728 1.00 98.62 175 THR A N 1
ATOM 1341 C CA . THR A 1 175 ? -10.034 -4.867 -7.283 1.00 98.62 175 THR A CA 1
ATOM 1342 C C . THR A 1 175 ? -10.281 -5.079 -5.788 1.00 98.62 175 THR A C 1
ATOM 1344 O O . THR A 1 175 ? -10.825 -6.118 -5.408 1.00 98.62 175 THR A O 1
A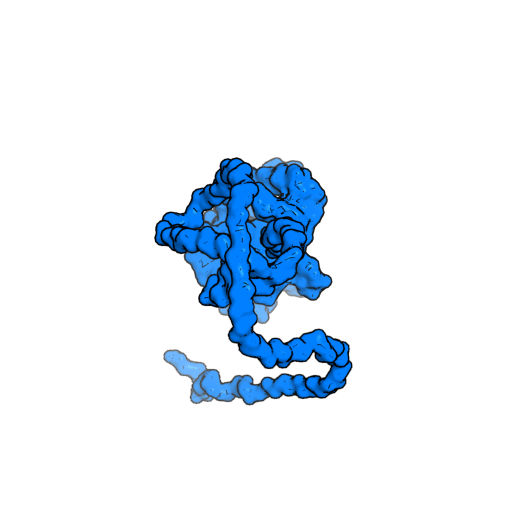TOM 1347 N N . LEU A 1 176 ? -9.945 -4.105 -4.933 1.00 98.62 176 LEU A N 1
ATOM 1348 C CA . LEU A 1 176 ? -10.231 -4.175 -3.492 1.00 98.62 176 LEU A CA 1
ATOM 1349 C C . LEU A 1 176 ? -11.738 -4.321 -3.234 1.00 98.62 176 LEU A C 1
ATOM 1351 O O . LEU A 1 176 ? -12.162 -5.243 -2.534 1.00 98.62 176 LEU A O 1
ATOM 1355 N N . LYS A 1 177 ? -12.559 -3.477 -3.874 1.00 98.44 177 LYS A N 1
ATOM 1356 C CA . LYS A 1 177 ? -14.027 -3.535 -3.765 1.00 98.44 177 LYS A CA 1
ATOM 1357 C C . LYS A 1 177 ? -14.591 -4.876 -4.222 1.00 98.44 177 LYS A C 1
ATOM 1359 O O . LYS A 1 177 ? -15.463 -5.427 -3.557 1.00 98.44 177 LYS A O 1
ATOM 1364 N N . ALA A 1 178 ? -14.092 -5.414 -5.336 1.00 98.25 178 ALA A N 1
ATOM 1365 C CA . ALA A 1 178 ? -14.534 -6.705 -5.859 1.00 98.25 178 ALA A CA 1
ATOM 1366 C C . ALA A 1 178 ? -14.237 -7.874 -4.901 1.00 98.25 178 ALA A C 1
ATOM 1368 O O . ALA A 1 178 ? -14.935 -8.882 -4.947 1.00 98.25 178 ALA A O 1
ATOM 1369 N N . ASN A 1 179 ? -13.241 -7.735 -4.017 1.00 98.25 179 ASN A N 1
ATOM 1370 C CA . ASN A 1 179 ? -12.932 -8.711 -2.965 1.00 98.25 179 ASN A CA 1
ATOM 1371 C C . ASN A 1 179 ? -13.584 -8.358 -1.610 1.00 98.25 179 ASN A C 1
ATOM 1373 O O . ASN A 1 179 ? -13.219 -8.942 -0.595 1.00 98.25 179 ASN A O 1
ATOM 1377 N N . GLY A 1 180 ? -14.539 -7.420 -1.573 1.00 97.38 180 GLY A N 1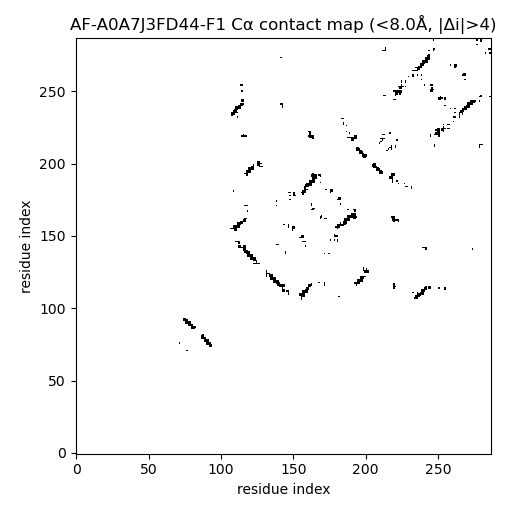
ATOM 1378 C CA . GLY A 1 180 ? -15.283 -7.071 -0.357 1.00 97.38 180 GLY A CA 1
ATOM 1379 C C . GLY A 1 180 ? -14.473 -6.304 0.693 1.00 97.38 180 GLY A C 1
ATOM 1380 O O . GLY A 1 180 ? -14.874 -6.274 1.854 1.00 97.38 180 GLY A O 1
ATOM 1381 N N . ILE A 1 181 ? -13.348 -5.697 0.305 1.00 98.25 181 ILE A N 1
ATOM 1382 C CA . ILE A 1 181 ? -12.492 -4.930 1.215 1.00 98.25 181 ILE A CA 1
ATOM 1383 C C . ILE A 1 181 ? -13.076 -3.526 1.416 1.00 98.25 181 ILE A C 1
ATOM 1385 O O . ILE A 1 181 ? -13.402 -2.835 0.445 1.00 98.25 181 ILE A O 1
ATOM 1389 N N . ASP A 1 182 ? -13.179 -3.087 2.674 1.00 97.75 182 ASP A N 1
ATOM 1390 C CA . ASP A 1 182 ? -13.565 -1.717 3.010 1.00 97.75 182 ASP A CA 1
ATOM 1391 C C . ASP A 1 182 ? -12.432 -0.741 2.664 1.00 97.75 182 ASP A C 1
ATOM 1393 O O . ASP A 1 182 ? -11.394 -0.680 3.324 1.00 97.75 182 ASP A O 1
ATOM 1397 N N . ILE A 1 183 ? -12.654 0.056 1.622 1.00 97.75 183 ILE A N 1
ATOM 1398 C CA . ILE A 1 183 ? -11.700 1.055 1.141 1.00 97.75 183 ILE A CA 1
ATOM 1399 C C . ILE A 1 183 ? -11.893 2.440 1.772 1.00 97.75 183 ILE A C 1
ATOM 1401 O O . ILE A 1 183 ? -11.337 3.419 1.276 1.00 97.75 183 ILE A O 1
ATOM 1405 N N . SER A 1 184 ? -12.697 2.568 2.830 1.00 96.19 184 SER A N 1
ATOM 1406 C CA . SER A 1 184 ? -12.967 3.8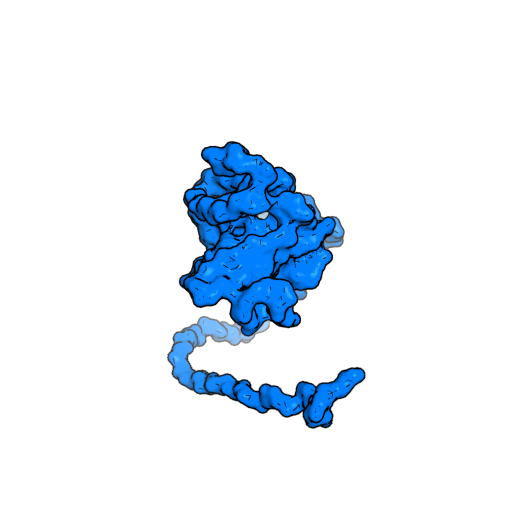58 3.473 1.00 96.19 184 SER A CA 1
ATOM 1407 C C . SER A 1 184 ? -11.696 4.552 3.972 1.00 96.19 184 SER A C 1
ATOM 1409 O O . SER A 1 184 ? -11.679 5.783 4.039 1.00 96.19 184 SER A O 1
ATOM 1411 N N . GLY A 1 185 ? -10.648 3.788 4.297 1.00 96.69 185 GLY A N 1
ATOM 1412 C CA . GLY A 1 185 ? -9.326 4.271 4.703 1.00 96.69 185 GLY A CA 1
ATOM 1413 C C . GLY A 1 185 ? -8.343 4.554 3.560 1.00 96.69 185 GLY A C 1
ATOM 1414 O O . GLY A 1 185 ? -7.231 4.991 3.842 1.00 96.69 185 GLY A O 1
ATOM 1415 N N . VAL A 1 186 ? -8.718 4.334 2.295 1.00 98.50 186 VAL A N 1
ATOM 1416 C CA . VAL A 1 186 ? -7.832 4.585 1.148 1.00 98.50 186 VAL A CA 1
ATOM 1417 C C . VAL A 1 186 ? -7.858 6.060 0.757 1.00 98.50 186 VAL A C 1
ATOM 1419 O O . VAL A 1 186 ? -8.922 6.670 0.636 1.00 98.50 186 VAL A O 1
ATOM 1422 N N . VAL A 1 187 ? -6.677 6.626 0.512 1.00 98.56 187 VAL A N 1
ATOM 1423 C CA . VAL A 1 187 ? -6.499 8.009 0.061 1.00 98.56 187 VAL A CA 1
ATOM 1424 C C . VAL A 1 187 ? -6.139 8.043 -1.416 1.00 98.56 187 VAL A C 1
ATOM 1426 O O . VAL A 1 187 ? -5.309 7.273 -1.886 1.00 98.56 187 VAL A O 1
ATOM 1429 N N . VAL A 1 188 ? -6.747 8.960 -2.162 1.00 98.62 188 VAL A N 1
ATOM 1430 C CA . VAL A 1 188 ? -6.358 9.233 -3.548 1.00 98.62 188 VAL A CA 1
ATOM 1431 C C . VAL A 1 188 ? -5.412 10.427 -3.546 1.00 98.62 188 VAL A C 1
ATOM 1433 O O . VAL A 1 188 ? -5.737 11.470 -2.976 1.00 98.62 188 VAL A O 1
ATOM 1436 N N . LYS A 1 189 ? -4.234 10.273 -4.151 1.00 98.12 189 LYS A N 1
ATOM 1437 C CA . LYS A 1 189 ? -3.230 11.334 -4.286 1.00 98.12 189 LYS A CA 1
ATOM 1438 C C . LYS A 1 189 ? -3.135 11.770 -5.743 1.00 98.12 189 LYS A C 1
ATOM 1440 O O . LYS A 1 189 ? -3.183 10.936 -6.645 1.00 98.12 189 LYS A O 1
ATOM 1445 N N . HIS A 1 190 ? -2.922 13.064 -5.963 1.00 97.62 190 HIS A N 1
ATOM 1446 C CA . HIS A 1 190 ? -2.612 13.618 -7.281 1.00 97.62 190 HIS A CA 1
ATOM 1447 C C . HIS A 1 190 ? -1.155 13.290 -7.671 1.00 97.62 190 HIS A C 1
ATOM 1449 O O . HIS A 1 190 ? -0.276 14.149 -7.692 1.00 97.62 190 HIS A O 1
ATOM 1455 N N . ALA A 1 191 ? -0.899 12.003 -7.894 1.00 97.12 191 ALA A N 1
ATOM 1456 C CA . ALA A 1 191 ? 0.377 11.404 -8.265 1.00 97.12 191 ALA A CA 1
ATOM 1457 C C . ALA A 1 191 ? 0.120 10.087 -9.011 1.00 97.12 191 ALA A C 1
ATOM 1459 O O . ALA A 1 191 ? -1.009 9.591 -9.044 1.00 97.12 191 ALA A O 1
ATOM 1460 N N . ARG A 1 192 ? 1.165 9.508 -9.610 1.00 98.31 192 ARG A N 1
ATOM 1461 C CA . ARG A 1 192 ? 1.054 8.215 -10.294 1.00 98.31 192 ARG A CA 1
ATOM 1462 C C . ARG A 1 192 ? 1.045 7.051 -9.307 1.00 98.31 192 ARG A C 1
ATOM 1464 O O . ARG A 1 192 ? 1.696 7.094 -8.265 1.00 98.31 192 ARG A O 1
ATOM 1471 N N . THR A 1 193 ? 0.310 6.004 -9.656 1.00 98.56 193 THR A N 1
ATOM 1472 C CA . THR A 1 193 ? 0.340 4.714 -8.959 1.00 98.56 193 THR A CA 1
ATOM 1473 C C . THR A 1 193 ? 1.680 4.016 -9.194 1.00 98.56 193 THR A C 1
ATOM 1475 O O . THR A 1 193 ? 2.157 3.974 -10.328 1.00 98.56 193 THR A O 1
ATOM 1478 N N . SER A 1 194 ? 2.265 3.443 -8.137 1.00 98.00 194 SER A N 1
ATOM 1479 C CA . SER A 1 194 ? 3.506 2.667 -8.229 1.00 98.00 194 SER A CA 1
ATOM 1480 C C . SER A 1 194 ? 3.377 1.471 -9.168 1.00 98.00 194 SER A C 1
ATOM 1482 O O . SER A 1 194 ? 2.346 0.789 -9.198 1.00 98.00 194 SER A O 1
ATOM 1484 N N . LEU A 1 195 ? 4.458 1.192 -9.895 1.00 97.56 195 LEU A N 1
ATOM 1485 C CA . LEU A 1 195 ? 4.602 -0.004 -10.722 1.00 97.56 195 LEU A CA 1
ATOM 1486 C C . LEU A 1 195 ? 5.793 -0.819 -10.227 1.00 97.56 195 LEU A C 1
ATOM 1488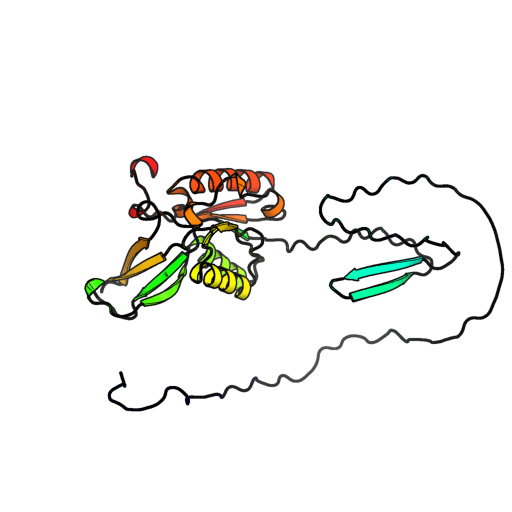 O O . LEU A 1 195 ? 6.847 -0.258 -9.934 1.00 97.56 195 LEU A O 1
ATOM 1492 N N . ALA A 1 196 ? 5.643 -2.134 -10.199 1.00 94.94 196 ALA A N 1
ATOM 1493 C CA . ALA A 1 196 ? 6.751 -3.060 -10.036 1.00 94.94 196 ALA A CA 1
ATOM 1494 C C . ALA A 1 196 ? 6.788 -3.971 -11.254 1.00 94.94 196 ALA A C 1
ATOM 1496 O O . ALA A 1 196 ? 5.779 -4.559 -11.626 1.00 94.94 196 ALA A O 1
ATOM 1497 N N . PHE A 1 197 ? 7.935 -4.097 -11.892 1.00 92.69 197 PHE A N 1
ATOM 1498 C CA . PHE A 1 197 ? 8.139 -5.102 -12.920 1.00 92.69 197 PHE A CA 1
ATOM 1499 C C . PHE A 1 197 ? 8.830 -6.299 -12.283 1.00 92.69 197 PHE A C 1
ATOM 1501 O O . PHE A 1 197 ? 9.753 -6.137 -11.479 1.00 92.69 197 PHE A O 1
ATOM 1508 N N . VAL A 1 198 ? 8.358 -7.497 -12.628 1.00 88.62 198 VAL A N 1
ATOM 1509 C CA . VAL A 1 198 ? 8.836 -8.757 -12.045 1.00 88.62 198 VAL A CA 1
ATOM 1510 C C . VAL A 1 198 ? 9.650 -9.527 -13.078 1.00 88.62 198 VAL A C 1
ATOM 1512 O O . VAL A 1 198 ? 9.136 -9.841 -14.140 1.00 88.62 198 VAL A O 1
ATOM 1515 N N . LEU A 1 199 ? 10.900 -9.883 -12.792 1.00 79.56 199 LEU A N 1
ATOM 1516 C CA . LEU A 1 199 ? 11.689 -10.742 -13.669 1.00 79.56 199 LEU A CA 1
ATOM 1517 C C . LEU A 1 199 ? 11.453 -12.178 -13.248 1.00 79.56 199 LEU A C 1
ATOM 1519 O O . LEU A 1 199 ? 11.373 -12.461 -12.056 1.00 79.56 199 LEU A O 1
ATOM 1523 N N . ARG A 1 200 ? 11.393 -13.101 -14.203 1.00 72.06 200 ARG A N 1
ATOM 1524 C CA . ARG A 1 200 ? 11.489 -14.528 -13.897 1.00 72.06 200 ARG A CA 1
ATOM 1525 C C . ARG A 1 200 ? 12.781 -15.054 -14.496 1.00 72.06 200 ARG A C 1
ATOM 1527 O O . ARG A 1 200 ? 12.860 -15.223 -15.712 1.00 72.06 200 ARG A O 1
ATOM 1534 N N . ARG A 1 201 ? 13.783 -15.293 -13.648 1.00 70.69 201 ARG A N 1
ATOM 1535 C CA . ARG A 1 201 ? 15.018 -15.965 -14.068 1.00 70.69 201 ARG A CA 1
ATOM 1536 C C . ARG A 1 201 ? 14.732 -17.441 -14.342 1.00 70.69 201 ARG A C 1
ATOM 1538 O O . ARG A 1 201 ? 13.759 -17.998 -13.828 1.00 70.69 201 ARG A O 1
ATOM 1545 N N . GLU A 1 202 ? 15.592 -18.088 -15.124 1.00 70.94 202 GLU A N 1
ATOM 1546 C CA . GLU A 1 202 ? 15.443 -19.508 -15.484 1.00 70.94 202 GLU A CA 1
ATOM 1547 C C . GLU A 1 202 ? 15.409 -20.441 -14.255 1.00 70.94 202 GLU A C 1
ATOM 1549 O O . GLU A 1 202 ? 14.758 -21.480 -14.300 1.00 70.94 202 GLU A O 1
ATOM 1554 N N . GLY A 1 203 ? 15.994 -20.029 -13.121 1.00 70.38 203 GLY A N 1
ATOM 1555 C CA . GLY A 1 203 ? 15.942 -20.748 -11.838 1.00 70.38 203 GLY A CA 1
ATOM 1556 C C . GLY A 1 203 ? 14.696 -20.496 -10.973 1.00 70.38 203 GLY A C 1
ATOM 1557 O O . GLY A 1 203 ? 14.624 -20.990 -9.853 1.00 70.38 203 GLY A O 1
ATOM 1558 N N . GLY A 1 204 ? 13.723 -19.708 -11.443 1.00 70.00 204 GLY A N 1
ATOM 1559 C CA . GLY A 1 204 ? 12.513 -19.364 -10.681 1.00 70.00 204 GLY A CA 1
ATOM 1560 C C . GLY A 1 204 ? 12.683 -18.215 -9.680 1.00 70.00 204 GLY A C 1
ATOM 1561 O O . GLY A 1 204 ? 11.689 -17.753 -9.113 1.00 70.00 204 GLY A O 1
ATOM 1562 N N . GLU A 1 205 ? 13.907 -17.710 -9.506 1.00 71.88 205 GLU A N 1
ATOM 1563 C CA . GLU A 1 205 ? 14.162 -16.463 -8.788 1.00 71.88 205 GLU A CA 1
ATOM 1564 C C . GLU A 1 205 ? 13.433 -15.291 -9.451 1.00 71.88 205 GLU A C 1
ATOM 1566 O O . GLU A 1 205 ? 13.314 -15.209 -10.682 1.00 71.88 205 GLU A O 1
ATOM 1571 N N . ARG A 1 206 ? 12.939 -14.386 -8.603 1.00 76.62 206 ARG A N 1
ATOM 1572 C CA . ARG A 1 206 ? 12.230 -13.184 -9.025 1.00 76.62 206 ARG A CA 1
ATOM 1573 C C . ARG A 1 206 ? 13.013 -11.952 -8.626 1.00 76.62 206 ARG A C 1
ATOM 1575 O O . ARG A 1 206 ? 13.187 -11.716 -7.434 1.00 76.62 206 ARG A O 1
ATOM 1582 N N . ASP A 1 207 ? 13.389 -11.157 -9.619 1.00 81.06 207 ASP A N 1
ATOM 1583 C CA . ASP A 1 207 ? 13.877 -9.802 -9.381 1.00 81.06 207 ASP A CA 1
ATOM 1584 C C . ASP A 1 207 ? 12.729 -8.817 -9.523 1.00 81.06 207 ASP A C 1
ATOM 1586 O O . ASP A 1 207 ? 11.815 -9.017 -10.325 1.00 81.06 207 ASP A O 1
ATOM 1590 N N . PHE A 1 208 ? 12.797 -7.727 -8.775 1.00 84.00 208 PHE A N 1
ATOM 1591 C CA . PHE A 1 208 ? 11.835 -6.642 -8.860 1.00 84.00 208 PHE A CA 1
ATOM 1592 C C . PHE A 1 208 ? 12.579 -5.371 -9.230 1.00 84.00 208 PHE A C 1
ATOM 1594 O O . PHE A 1 208 ? 13.608 -5.077 -8.629 1.00 84.00 208 PHE A O 1
ATOM 1601 N N . PHE A 1 209 ? 12.045 -4.612 -10.180 1.00 85.38 209 PHE A N 1
ATOM 1602 C CA . PHE A 1 209 ? 12.442 -3.221 -10.359 1.00 85.38 209 PHE A CA 1
ATOM 1603 C C . PHE A 1 209 ? 11.212 -2.332 -10.225 1.00 85.38 209 PHE A C 1
ATOM 1605 O O . PHE A 1 209 ? 10.138 -2.649 -10.749 1.00 85.38 209 PHE A O 1
ATOM 1612 N N . PHE A 1 210 ? 11.354 -1.232 -9.493 1.00 92.69 210 PHE A N 1
ATOM 1613 C CA . PHE A 1 210 ? 10.228 -0.401 -9.092 1.00 92.69 210 PHE A CA 1
ATOM 1614 C C . PHE A 1 210 ? 10.269 0.967 -9.769 1.00 92.69 210 PHE A C 1
ATOM 1616 O O . PHE A 1 210 ? 11.270 1.673 -9.720 1.00 92.69 210 PHE A O 1
ATOM 1623 N N . TYR A 1 211 ? 9.129 1.390 -10.314 1.00 95.12 211 TYR A N 1
ATOM 1624 C CA . TYR A 1 211 ? 8.830 2.809 -10.492 1.00 95.12 211 TYR A CA 1
ATOM 1625 C C . TYR A 1 211 ? 8.143 3.291 -9.218 1.00 95.12 211 TYR A C 1
ATOM 1627 O O . TYR A 1 211 ? 6.914 3.267 -9.116 1.00 95.12 211 TYR A O 1
ATOM 1635 N N . ARG A 1 212 ? 8.975 3.629 -8.232 1.00 94.81 212 ARG A N 1
ATOM 1636 C CA . ARG A 1 212 ? 8.640 4.070 -6.871 1.00 94.81 212 ARG A CA 1
ATOM 1637 C C . ARG A 1 212 ? 9.862 4.791 -6.292 1.00 94.81 212 ARG A C 1
ATOM 1639 O O . ARG A 1 212 ? 10.944 4.672 -6.863 1.00 94.81 212 ARG A O 1
ATOM 1646 N N . LYS A 1 213 ? 9.728 5.524 -5.181 1.00 91.19 213 LYS A N 1
ATOM 1647 C CA . LYS A 1 213 ? 10.888 6.098 -4.482 1.00 91.19 213 LYS A CA 1
ATOM 1648 C C . LYS A 1 213 ? 11.904 4.981 -4.157 1.00 91.19 213 LYS A C 1
ATOM 1650 O O . LYS A 1 213 ? 11.458 3.863 -3.871 1.00 91.19 213 LYS A O 1
ATOM 1655 N N . PRO A 1 214 ? 13.217 5.259 -4.253 1.00 91.81 214 PRO A N 1
ATOM 1656 C CA . PRO A 1 214 ? 13.832 6.572 -4.517 1.00 91.81 214 PRO A CA 1
ATOM 1657 C C . PRO A 1 214 ? 13.808 7.028 -5.989 1.00 91.81 214 PRO A C 1
ATOM 1659 O O . PRO A 1 214 ? 14.093 8.182 -6.287 1.00 91.81 214 PRO A O 1
ATOM 1662 N N . TRP A 1 215 ? 13.416 6.158 -6.918 1.00 92.00 215 TRP A N 1
ATOM 1663 C CA . TRP A 1 215 ? 13.490 6.404 -8.362 1.00 92.00 215 TRP A CA 1
ATOM 1664 C C . TRP A 1 215 ? 12.415 7.359 -8.900 1.00 92.00 215 TRP A C 1
ATOM 1666 O O . TRP A 1 215 ? 12.666 8.123 -9.831 1.00 92.00 215 TRP A O 1
ATOM 1676 N N . ALA A 1 216 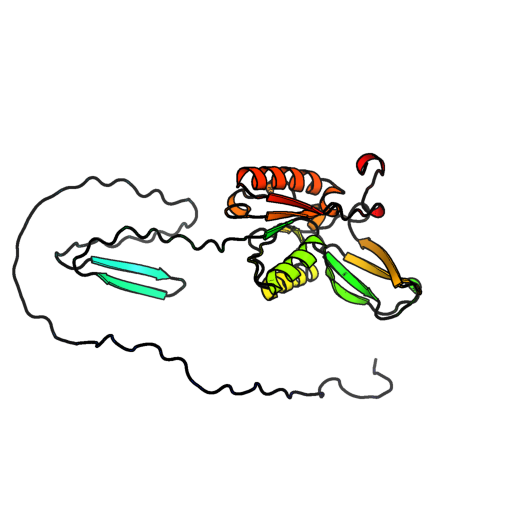? 11.203 7.307 -8.342 1.00 93.00 216 ALA A N 1
ATOM 1677 C CA . ALA A 1 216 ? 10.080 8.149 -8.753 1.00 93.00 216 ALA A CA 1
ATOM 1678 C C . ALA A 1 216 ? 9.104 8.400 -7.600 1.00 93.00 216 ALA A C 1
ATOM 1680 O O . ALA A 1 216 ? 8.745 7.479 -6.872 1.00 93.00 216 ALA A O 1
ATOM 1681 N N . GLU A 1 217 ? 8.601 9.625 -7.455 1.00 94.19 217 GLU A N 1
ATOM 1682 C CA . GLU A 1 217 ? 7.538 9.886 -6.484 1.00 94.19 217 GLU A CA 1
ATOM 1683 C C . GLU A 1 217 ? 6.205 9.280 -6.943 1.00 94.19 217 GLU A C 1
ATOM 1685 O O . GLU A 1 217 ? 5.733 9.513 -8.059 1.00 94.19 217 GLU A O 1
ATOM 1690 N N . THR A 1 218 ? 5.591 8.492 -6.063 1.00 97.75 218 THR A N 1
ATOM 1691 C CA . THR A 1 218 ? 4.366 7.741 -6.343 1.00 97.75 218 THR A CA 1
ATOM 1692 C C . THR A 1 218 ? 3.397 7.807 -5.172 1.00 97.75 218 THR A C 1
ATOM 1694 O O . THR A 1 218 ? 3.783 8.014 -4.021 1.00 97.75 218 THR A O 1
ATOM 1697 N N . ALA A 1 219 ? 2.112 7.626 -5.462 1.00 98.06 219 ALA A N 1
ATOM 1698 C CA . ALA A 1 219 ? 1.035 7.891 -4.516 1.00 98.06 219 ALA A CA 1
ATOM 1699 C C . ALA A 1 219 ? 1.151 7.147 -3.174 1.00 98.06 219 ALA A C 1
ATOM 1701 O O . ALA A 1 219 ? 0.914 7.761 -2.135 1.00 98.06 219 ALA A O 1
ATOM 1702 N N . ASP A 1 220 ? 1.539 5.867 -3.163 1.00 97.12 220 ASP A N 1
ATOM 1703 C CA . ASP A 1 220 ? 1.667 5.083 -1.926 1.00 97.12 220 ASP A CA 1
ATOM 1704 C C . ASP A 1 220 ? 2.785 5.608 -1.012 1.00 97.12 220 ASP A C 1
ATOM 1706 O O . ASP A 1 220 ? 2.663 5.557 0.212 1.00 97.12 220 ASP A O 1
ATOM 1710 N N . THR A 1 221 ? 3.837 6.193 -1.594 1.00 96.75 221 THR A N 1
ATOM 1711 C CA . THR A 1 221 ? 4.927 6.838 -0.843 1.00 96.75 221 THR A CA 1
ATOM 1712 C C . THR A 1 221 ? 4.528 8.191 -0.251 1.00 96.75 221 THR A C 1
ATOM 1714 O O . THR A 1 221 ? 5.216 8.695 0.630 1.00 96.75 221 THR A O 1
ATOM 1717 N N . MET A 1 222 ? 3.409 8.773 -0.697 1.00 97.62 222 MET A N 1
ATOM 1718 C CA . MET A 1 222 ? 2.910 10.079 -0.249 1.00 97.62 222 MET A CA 1
ATOM 1719 C C . MET A 1 222 ? 1.846 9.982 0.850 1.00 97.62 222 MET A C 1
ATOM 1721 O O . MET A 1 222 ? 1.293 11.010 1.258 1.00 97.62 222 MET A O 1
ATOM 1725 N N . LEU A 1 223 ? 1.501 8.773 1.309 1.00 98.06 223 LEU A N 1
ATOM 1726 C CA . LEU A 1 223 ? 0.649 8.624 2.485 1.00 98.06 223 LEU A CA 1
ATOM 1727 C C . LEU A 1 223 ? 1.345 9.286 3.677 1.00 98.06 223 LEU A C 1
ATOM 1729 O O . LEU A 1 223 ? 2.519 9.049 3.926 1.00 98.06 223 LEU A O 1
ATOM 1733 N N . SER A 1 224 ? 0.630 10.138 4.396 1.00 98.25 224 SER A N 1
ATOM 1734 C CA . SER A 1 224 ? 1.204 10.982 5.439 1.00 98.25 224 SER A CA 1
ATOM 1735 C C . SER A 1 224 ? 0.432 10.862 6.755 1.00 98.25 224 SER A C 1
ATOM 1737 O O . SER A 1 224 ? -0.731 10.449 6.766 1.00 98.25 224 SER A O 1
ATOM 1739 N N . PRO A 1 225 ? 1.022 11.267 7.893 1.00 98.50 225 PRO A N 1
ATOM 1740 C CA . PRO A 1 225 ? 0.325 11.255 9.177 1.00 98.50 225 PRO A CA 1
ATOM 1741 C C . PRO A 1 225 ? -0.999 12.038 9.200 1.00 98.50 225 PRO A C 1
ATOM 1743 O O . PRO A 1 225 ? -1.892 11.709 9.985 1.00 98.50 225 PRO A O 1
ATOM 1746 N N . SER A 1 226 ? -1.144 13.092 8.389 1.00 98.12 226 SER A N 1
ATOM 1747 C CA . SER A 1 226 ? -2.359 13.922 8.333 1.00 98.12 226 SER A CA 1
ATOM 1748 C C . SER A 1 226 ? -3.512 13.249 7.583 1.00 98.12 226 SER A C 1
ATOM 1750 O O . SER A 1 226 ? -4.667 13.610 7.799 1.00 98.12 226 SER A O 1
ATOM 1752 N N . ASP A 1 227 ? -3.221 12.231 6.770 1.00 97.88 227 ASP A N 1
ATOM 1753 C CA . ASP A 1 227 ? -4.227 11.432 6.067 1.00 97.88 227 ASP A CA 1
ATOM 1754 C C . ASP A 1 227 ? -4.950 10.441 7.001 1.00 97.88 227 ASP A C 1
ATOM 1756 O O . ASP A 1 227 ? -6.030 9.934 6.686 1.00 97.88 227 ASP A O 1
ATOM 1760 N N . LEU A 1 228 ? -4.363 10.151 8.167 1.00 98.06 228 LEU A N 1
ATOM 1761 C CA . LEU A 1 228 ? -4.873 9.156 9.105 1.00 98.06 228 LEU A CA 1
ATOM 1762 C C . LEU A 1 228 ? -6.004 9.710 9.967 1.00 98.06 228 LEU A C 1
ATOM 1764 O O . LEU A 1 228 ? -5.825 10.642 10.755 1.00 98.06 228 LEU A O 1
ATOM 1768 N N . ARG A 1 229 ? -7.165 9.060 9.884 1.00 95.94 229 ARG A N 1
ATOM 1769 C CA . ARG A 1 229 ? -8.323 9.352 10.734 1.00 95.94 229 ARG A CA 1
ATOM 1770 C C . ARG A 1 229 ? -8.393 8.322 11.864 1.00 95.94 229 ARG A C 1
ATOM 1772 O O . ARG A 1 229 ? -8.447 7.131 11.560 1.00 95.94 229 ARG A O 1
ATOM 1779 N N . PRO A 1 230 ? -8.492 8.736 13.140 1.00 94.31 230 PRO A N 1
ATOM 1780 C CA . PRO A 1 230 ? -8.637 7.801 14.259 1.00 94.31 230 PRO A CA 1
ATOM 1781 C C . PRO A 1 230 ? -9.819 6.834 14.103 1.00 94.31 230 PRO A C 1
ATOM 1783 O O . PRO A 1 230 ? -9.729 5.671 14.483 1.00 94.31 230 PRO A O 1
ATOM 1786 N N . SER A 1 231 ? -10.910 7.278 13.469 1.00 93.38 231 SER A N 1
ATOM 1787 C CA . SER A 1 231 ? -12.086 6.440 13.213 1.00 93.38 231 SER A CA 1
ATOM 1788 C C . SER A 1 231 ? -11.813 5.237 12.305 1.00 93.38 231 SER A C 1
ATOM 1790 O O . SER A 1 231 ? -12.528 4.248 12.422 1.00 93.38 231 SER A O 1
ATOM 1792 N N . THR A 1 232 ? -10.782 5.280 11.449 1.00 95.12 232 THR A N 1
ATOM 1793 C CA . THR A 1 232 ? -10.380 4.145 10.595 1.00 95.12 232 THR A CA 1
ATOM 1794 C C . THR A 1 232 ? -9.919 2.938 11.426 1.00 95.12 232 THR A C 1
ATOM 1796 O O . THR A 1 232 ? -10.018 1.807 10.966 1.00 95.12 232 THR A O 1
ATOM 1799 N N . PHE A 1 233 ? -9.452 3.161 12.658 1.00 95.94 233 PHE A N 1
ATOM 1800 C CA . PHE A 1 233 ? -8.941 2.115 13.550 1.00 95.94 233 PHE A CA 1
ATOM 1801 C C . PHE A 1 233 ? -10.011 1.566 14.508 1.00 95.94 233 PHE A C 1
ATOM 1803 O O . PHE A 1 233 ? -9.757 0.625 15.255 1.00 95.94 233 PHE A O 1
ATOM 1810 N N . SER A 1 234 ? -11.221 2.135 14.505 1.00 90.38 234 SER A N 1
ATOM 1811 C CA . SER A 1 234 ? -12.287 1.726 15.419 1.00 90.38 234 SER A CA 1
ATOM 1812 C C . SER A 1 234 ? -12.768 0.306 15.109 1.00 90.38 234 SER A C 1
ATOM 1814 O O . SER A 1 234 ? -13.199 0.017 13.995 1.00 90.38 234 SER A O 1
ATOM 1816 N N . GLY A 1 235 ? -12.703 -0.581 16.105 1.00 88.88 235 GLY A N 1
ATOM 1817 C CA . GLY A 1 235 ? -13.117 -1.979 15.963 1.00 88.88 235 GLY A CA 1
ATOM 1818 C C . GLY A 1 235 ? -12.095 -2.887 15.268 1.00 88.88 235 GLY A C 1
ATOM 1819 O O . GLY A 1 235 ? -12.373 -4.079 15.136 1.00 88.88 235 GLY A O 1
ATOM 1820 N N . VAL A 1 236 ? -10.926 -2.356 14.883 1.00 96.38 236 VAL A N 1
ATOM 1821 C CA . VAL A 1 236 ? -9.817 -3.134 14.314 1.00 96.38 236 VAL A CA 1
ATOM 1822 C C . VAL A 1 236 ? -9.265 -4.097 15.358 1.00 96.38 236 VAL A C 1
ATOM 1824 O O . VAL A 1 236 ? -8.890 -3.690 16.453 1.00 96.38 236 VAL A O 1
ATOM 1827 N N . ARG A 1 237 ? -9.192 -5.388 15.014 1.00 97.12 237 ARG A N 1
ATOM 1828 C CA . ARG A 1 237 ? -8.596 -6.419 15.881 1.00 97.12 237 ARG A CA 1
ATOM 1829 C C . ARG A 1 237 ? -7.116 -6.617 15.584 1.00 97.12 237 ARG A C 1
ATOM 1831 O O . ARG A 1 237 ? -6.339 -6.843 16.507 1.00 97.12 237 ARG A O 1
ATOM 1838 N N . ILE A 1 238 ? -6.740 -6.546 14.309 1.00 98.31 238 ILE A N 1
ATOM 1839 C CA . ILE A 1 238 ? -5.368 -6.710 13.832 1.00 98.31 238 ILE A CA 1
ATOM 1840 C C . ILE A 1 238 ? -5.043 -5.571 12.872 1.00 98.31 238 ILE A C 1
ATOM 1842 O O . ILE A 1 238 ? -5.680 -5.422 11.830 1.00 98.31 238 ILE A O 1
ATOM 1846 N N . PHE A 1 239 ? -4.025 -4.789 13.208 1.00 98.62 239 PHE A N 1
ATOM 1847 C CA . PHE A 1 239 ? -3.384 -3.855 12.295 1.00 98.62 239 PHE A CA 1
ATOM 1848 C C . PHE A 1 239 ? -2.133 -4.518 11.719 1.00 98.62 239 PHE A C 1
ATOM 1850 O O . PHE A 1 239 ? -1.232 -4.880 12.472 1.00 98.62 239 PHE A O 1
ATOM 1857 N N . HIS A 1 240 ? -2.094 -4.707 10.402 1.00 98.50 240 HIS A N 1
ATOM 1858 C CA . HIS A 1 240 ? -0.983 -5.347 9.697 1.00 98.50 240 HIS A CA 1
ATOM 1859 C C . HIS A 1 240 ? -0.278 -4.317 8.819 1.00 98.50 240 HIS A C 1
ATOM 1861 O O . HIS A 1 240 ? -0.943 -3.674 8.016 1.00 98.50 240 HIS A O 1
ATOM 1867 N N . TYR A 1 241 ? 1.039 -4.166 8.904 1.00 97.88 241 TYR A N 1
ATOM 1868 C CA . TYR A 1 241 ? 1.756 -3.211 8.053 1.00 97.88 241 TYR A CA 1
ATOM 1869 C C . TYR A 1 241 ? 3.068 -3.777 7.511 1.00 97.88 241 TYR A C 1
ATOM 1871 O O . TYR A 1 241 ? 3.677 -4.652 8.123 1.00 97.88 241 TYR A O 1
ATOM 1879 N N . SER A 1 242 ? 3.458 -3.281 6.336 1.00 95.81 242 SER A N 1
ATOM 1880 C CA . SER A 1 242 ? 4.606 -3.754 5.551 1.00 95.81 242 SER A CA 1
ATOM 1881 C C . SER A 1 242 ? 5.835 -2.867 5.743 1.00 95.81 242 SER A C 1
ATOM 1883 O O . SER A 1 242 ? 5.721 -1.640 5.794 1.00 95.81 242 SER A O 1
ATOM 1885 N N . GLY A 1 243 ? 7.024 -3.471 5.788 1.00 95.50 243 GLY A N 1
ATOM 1886 C CA . GLY A 1 243 ? 8.296 -2.752 5.868 1.00 95.50 243 GLY A CA 1
ATOM 1887 C C . GLY A 1 243 ? 8.644 -1.948 4.613 1.00 95.50 243 GLY A C 1
ATOM 1888 O O . GLY A 1 243 ? 9.332 -0.937 4.725 1.00 95.50 243 GLY A O 1
ATOM 1889 N N . VAL A 1 244 ? 8.097 -2.282 3.437 1.00 95.56 244 VAL A N 1
ATOM 1890 C CA . VAL A 1 244 ? 8.247 -1.447 2.221 1.00 95.56 244 VAL A CA 1
ATOM 1891 C C . VAL A 1 244 ? 7.644 -0.050 2.415 1.00 95.56 244 VAL A C 1
ATOM 1893 O O . VAL A 1 244 ? 8.155 0.939 1.883 1.00 95.56 244 VAL A O 1
ATOM 1896 N N . ALA A 1 245 ? 6.574 0.069 3.204 1.00 96.00 245 ALA A N 1
ATOM 1897 C CA . ALA A 1 245 ? 5.968 1.358 3.527 1.00 96.00 245 ALA A CA 1
ATOM 1898 C C . ALA A 1 245 ? 6.869 2.241 4.411 1.00 96.00 245 ALA A C 1
ATOM 1900 O O . ALA A 1 245 ? 6.677 3.453 4.463 1.00 96.00 245 ALA A O 1
ATOM 1901 N N . LEU A 1 246 ? 7.871 1.654 5.074 1.00 96.06 246 LEU A N 1
ATOM 1902 C CA . LEU A 1 246 ? 8.827 2.374 5.915 1.00 96.06 246 LEU A CA 1
ATOM 1903 C C . LEU A 1 246 ? 9.993 2.969 5.123 1.00 96.06 246 LEU A C 1
ATOM 1905 O O . LEU A 1 246 ? 10.783 3.710 5.698 1.00 96.06 246 LEU A O 1
ATOM 1909 N N . SER A 1 247 ? 10.114 2.677 3.826 1.00 94.88 247 SER A N 1
ATOM 1910 C CA . SER A 1 247 ? 11.334 3.001 3.088 1.00 94.88 247 SER A CA 1
ATOM 1911 C C . SER A 1 247 ? 11.570 4.506 2.900 1.00 94.88 247 SER A C 1
ATOM 1913 O O . SER A 1 247 ? 12.719 4.930 2.873 1.00 94.88 247 SER A O 1
ATOM 1915 N N . HIS A 1 248 ? 10.514 5.335 2.887 1.00 94.44 248 HIS A N 1
ATOM 1916 C CA . HIS A 1 248 ? 10.638 6.797 2.769 1.00 94.44 248 HIS A CA 1
ATOM 1917 C C . HIS A 1 248 ? 9.604 7.571 3.586 1.00 94.44 248 HIS A C 1
ATOM 1919 O O . HIS A 1 248 ? 8.488 7.106 3.832 1.00 94.44 248 HIS A O 1
ATOM 1925 N N . GLU A 1 249 ? 9.943 8.820 3.900 1.00 95.19 249 GLU A N 1
ATOM 1926 C CA . GLU A 1 249 ? 8.972 9.825 4.330 1.00 95.19 249 GLU A CA 1
ATOM 1927 C C . GLU A 1 249 ? 8.130 10.359 3.147 1.00 95.19 249 GLU A C 1
ATOM 1929 O O . GLU A 1 249 ? 8.610 10.414 2.005 1.00 95.19 249 GLU A O 1
ATOM 1934 N N . PRO A 1 250 ? 6.871 10.785 3.390 1.00 97.44 250 PRO A N 1
ATOM 1935 C CA . PRO A 1 250 ? 6.159 10.828 4.681 1.00 97.44 250 PRO A CA 1
ATOM 1936 C C . PRO A 1 250 ? 5.524 9.493 5.133 1.00 97.44 250 PRO A C 1
ATOM 1938 O O . PRO A 1 250 ? 4.873 9.438 6.182 1.00 97.44 250 PRO A O 1
ATOM 1941 N N . CYS A 1 251 ? 5.652 8.427 4.334 1.00 97.38 251 CYS A N 1
ATOM 1942 C CA . CYS A 1 251 ? 4.958 7.158 4.575 1.00 97.38 251 CYS A CA 1
ATOM 1943 C C . CYS A 1 251 ? 5.461 6.434 5.830 1.00 97.38 251 CYS A C 1
ATOM 1945 O O . CYS A 1 251 ? 4.649 5.928 6.609 1.00 97.38 251 CYS A O 1
ATOM 1947 N N . ARG A 1 252 ? 6.770 6.486 6.104 1.00 97.00 252 ARG A N 1
ATOM 1948 C CA . ARG A 1 252 ? 7.377 5.986 7.347 1.00 97.00 252 ARG A CA 1
ATOM 1949 C C . ARG A 1 252 ? 6.727 6.618 8.583 1.00 97.00 252 ARG A C 1
ATOM 1951 O O . ARG A 1 252 ? 6.218 5.891 9.442 1.00 97.00 252 ARG A O 1
ATOM 1958 N N . GLY A 1 253 ? 6.639 7.950 8.640 1.00 98.12 253 GLY A N 1
ATOM 1959 C CA . GLY A 1 253 ? 5.942 8.656 9.717 1.00 98.12 253 GLY A CA 1
ATOM 1960 C C . GLY A 1 253 ? 4.449 8.317 9.796 1.00 98.12 253 GLY A C 1
ATOM 1961 O O . GLY A 1 253 ? 3.890 8.194 10.891 1.00 98.12 253 GLY A O 1
ATOM 1962 N N . ALA A 1 254 ? 3.785 8.115 8.652 1.00 98.50 254 ALA A N 1
ATOM 1963 C CA . ALA A 1 254 ? 2.391 7.673 8.622 1.00 98.50 254 ALA A CA 1
ATOM 1964 C C . ALA A 1 254 ? 2.227 6.285 9.260 1.00 98.50 254 ALA A C 1
ATOM 1966 O O . ALA A 1 254 ? 1.343 6.100 10.094 1.00 98.50 254 ALA A O 1
ATOM 1967 N N . MET A 1 255 ? 3.091 5.320 8.938 1.00 98.38 255 MET A N 1
ATOM 1968 C CA . MET A 1 255 ? 3.044 3.991 9.556 1.00 98.38 255 MET A CA 1
ATOM 1969 C C . MET A 1 255 ? 3.289 4.061 11.066 1.00 98.38 255 MET A C 1
ATOM 1971 O O . MET A 1 255 ? 2.557 3.422 11.820 1.00 98.38 255 MET A O 1
ATOM 1975 N N . GLY A 1 256 ? 4.225 4.901 11.521 1.00 98.31 256 GLY A N 1
ATOM 1976 C CA . GLY A 1 256 ? 4.445 5.156 12.950 1.00 98.31 256 GLY A CA 1
ATOM 1977 C C . GLY A 1 256 ? 3.172 5.625 13.666 1.00 98.31 256 GLY A C 1
ATOM 1978 O O . GLY A 1 256 ? 2.714 4.987 14.616 1.00 98.31 256 GLY A O 1
ATOM 1979 N N . LYS A 1 257 ? 2.519 6.670 13.144 1.00 98.69 257 LYS A N 1
ATOM 1980 C CA . LYS A 1 257 ? 1.245 7.165 13.696 1.00 98.69 257 LYS A CA 1
ATOM 1981 C C . LYS A 1 257 ? 0.111 6.136 13.586 1.00 98.69 257 LYS A C 1
ATOM 1983 O O . LYS A 1 257 ? -0.748 6.066 14.463 1.00 98.69 257 LYS A O 1
ATOM 1988 N N . ALA A 1 258 ? 0.078 5.327 12.528 1.00 98.56 258 ALA A N 1
ATOM 1989 C CA . ALA A 1 258 ? -0.921 4.272 12.372 1.00 98.56 258 ALA A CA 1
ATOM 1990 C C . ALA A 1 258 ? -0.771 3.181 13.445 1.00 98.56 258 ALA A C 1
ATOM 1992 O O . ALA A 1 258 ? -1.774 2.747 14.011 1.00 98.56 258 ALA A O 1
ATOM 1993 N N . VAL A 1 259 ? 0.465 2.795 13.784 1.00 98.69 259 VAL A N 1
ATOM 1994 C CA . VAL A 1 259 ? 0.756 1.867 14.890 1.00 98.69 259 VAL A CA 1
ATOM 1995 C C . VAL A 1 259 ? 0.265 2.432 16.226 1.00 98.69 259 VAL A C 1
ATOM 1997 O O . VAL A 1 259 ? -0.349 1.703 17.008 1.00 98.69 259 VAL A O 1
ATOM 2000 N N . GLU A 1 260 ? 0.487 3.721 16.491 1.00 98.50 260 GLU A N 1
ATOM 2001 C CA . GLU A 1 260 ? -0.014 4.385 17.703 1.00 98.50 260 GLU A CA 1
ATOM 2002 C C . GLU A 1 260 ? -1.544 4.350 17.783 1.00 98.50 260 GLU A C 1
ATOM 2004 O O . GLU A 1 260 ? -2.099 3.907 18.790 1.00 98.50 260 GLU A O 1
ATOM 2009 N N . LEU A 1 261 ? -2.230 4.757 16.709 1.00 98.31 261 LEU A N 1
ATOM 2010 C CA . LEU A 1 261 ? -3.694 4.765 16.638 1.00 98.31 261 LEU A CA 1
ATOM 2011 C C . LEU A 1 261 ? -4.286 3.355 16.775 1.00 98.31 261 LEU A C 1
ATOM 2013 O O . LEU A 1 261 ? -5.289 3.173 17.465 1.00 98.31 261 LEU A O 1
ATOM 2017 N N . ALA A 1 262 ? -3.651 2.350 16.169 1.00 98.12 262 ALA A N 1
ATOM 2018 C CA . ALA A 1 262 ? -4.057 0.953 16.289 1.00 98.12 262 ALA A CA 1
ATOM 2019 C C . ALA A 1 262 ? -3.943 0.447 17.735 1.00 98.12 262 ALA A C 1
ATOM 2021 O O . ALA A 1 262 ? -4.891 -0.140 18.259 1.00 98.12 262 ALA A O 1
ATOM 2022 N N . ARG A 1 263 ? -2.819 0.726 18.410 1.00 97.94 263 ARG A N 1
ATOM 2023 C CA . ARG A 1 263 ? -2.622 0.358 19.823 1.00 97.94 263 ARG A CA 1
ATOM 2024 C C . ARG A 1 263 ? -3.624 1.057 20.737 1.00 97.94 263 ARG A C 1
ATOM 2026 O O . ARG A 1 263 ? -4.197 0.410 21.608 1.00 97.94 263 ARG A O 1
ATOM 2033 N N . GLN A 1 264 ? -3.880 2.346 20.514 1.00 97.44 264 GLN A N 1
ATOM 2034 C CA . GLN A 1 264 ? -4.891 3.105 21.262 1.00 97.44 264 GLN A CA 1
ATOM 2035 C C . GLN A 1 264 ? -6.305 2.534 21.077 1.00 97.44 264 GLN A C 1
ATOM 2037 O O . GLN A 1 264 ? -7.104 2.561 22.010 1.00 97.44 264 GLN A O 1
ATOM 2042 N N . ALA A 1 265 ? -6.605 1.981 19.900 1.00 95.56 265 ALA A N 1
ATOM 2043 C CA . ALA A 1 265 ? -7.866 1.302 19.612 1.00 95.56 265 ALA A CA 1
ATOM 2044 C C . ALA A 1 265 ? -7.935 -0.147 20.144 1.00 95.56 265 ALA A C 1
ATOM 2046 O O . ALA A 1 265 ? -8.967 -0.799 19.985 1.00 95.56 265 ALA A O 1
ATOM 2047 N N . GLY A 1 266 ? -6.869 -0.654 20.777 1.00 96.81 266 GLY A N 1
ATOM 2048 C CA . GLY A 1 266 ? -6.800 -2.012 21.324 1.00 96.81 266 GLY A CA 1
ATOM 2049 C C . GLY A 1 266 ? -6.488 -3.104 20.295 1.00 96.81 266 GLY A C 1
ATOM 2050 O O . GLY A 1 266 ? -6.668 -4.284 20.596 1.00 96.81 266 GLY A O 1
ATOM 2051 N N . ALA A 1 267 ? -6.029 -2.742 19.094 1.00 97.88 267 ALA A N 1
ATOM 2052 C CA . ALA A 1 267 ? -5.664 -3.705 18.061 1.00 97.88 267 ALA A CA 1
ATOM 2053 C C . ALA A 1 267 ? -4.309 -4.371 18.353 1.00 97.88 267 ALA A C 1
ATOM 2055 O O . ALA A 1 267 ? -3.359 -3.731 18.813 1.00 97.88 267 ALA A O 1
ATOM 2056 N N . MET A 1 268 ? -4.185 -5.650 17.996 1.00 98.38 268 MET A N 1
ATOM 2057 C CA . MET A 1 268 ? -2.888 -6.314 17.878 1.00 98.38 268 MET A CA 1
ATOM 2058 C C . MET A 1 268 ? -2.143 -5.758 16.660 1.00 98.38 268 MET A C 1
ATOM 2060 O O . MET A 1 268 ? -2.723 -5.625 15.584 1.00 98.38 268 MET A O 1
ATOM 2064 N N . VAL A 1 269 ? -0.855 -5.456 16.815 1.00 98.50 269 VAL A N 1
ATOM 2065 C CA . VAL A 1 269 ? -0.008 -4.962 15.722 1.00 98.50 269 VAL A CA 1
ATOM 2066 C C . VAL A 1 269 ? 0.820 -6.117 15.168 1.00 98.50 269 VAL A C 1
ATOM 2068 O O . VAL A 1 269 ? 1.584 -6.736 15.905 1.00 98.50 269 VAL A O 1
ATOM 2071 N N . ALA A 1 270 ? 0.668 -6.390 13.876 1.00 98.19 270 ALA A N 1
ATOM 2072 C CA . ALA A 1 270 ? 1.444 -7.359 13.116 1.00 98.19 270 ALA A CA 1
ATOM 2073 C C . ALA A 1 270 ? 2.332 -6.618 12.109 1.00 98.19 270 ALA A C 1
ATOM 2075 O O . ALA A 1 270 ? 1.846 -5.812 11.316 1.00 98.19 270 ALA A O 1
ATOM 2076 N N . PHE A 1 271 ? 3.631 -6.891 12.146 1.00 97.81 271 PHE A N 1
ATOM 2077 C CA . PHE A 1 271 ? 4.603 -6.301 11.235 1.00 97.81 271 PHE A CA 1
ATOM 2078 C C . PHE A 1 271 ? 5.125 -7.369 10.278 1.00 97.81 271 PHE A C 1
ATOM 2080 O O . PHE A 1 271 ? 5.600 -8.411 10.728 1.00 97.81 271 PHE A O 1
ATOM 2087 N N . ASP A 1 272 ? 5.036 -7.101 8.979 1.00 95.88 272 ASP A N 1
ATOM 2088 C CA . ASP A 1 272 ? 5.709 -7.868 7.935 1.00 95.88 272 ASP A CA 1
ATOM 2089 C C . ASP A 1 272 ? 6.963 -7.094 7.502 1.00 95.88 272 ASP A C 1
ATOM 2091 O O . ASP A 1 272 ? 6.826 -6.046 6.863 1.00 95.88 272 ASP A O 1
ATOM 2095 N N . PRO A 1 273 ? 8.181 -7.570 7.829 1.00 92.50 273 PRO A N 1
ATOM 2096 C CA . PRO A 1 273 ? 9.406 -6.874 7.464 1.00 92.50 273 PRO A CA 1
ATOM 2097 C C . PRO A 1 273 ? 9.522 -6.596 5.964 1.00 92.50 273 PRO A C 1
ATOM 2099 O O . PRO A 1 273 ? 10.049 -5.547 5.615 1.00 92.50 273 PRO A O 1
ATOM 2102 N N . ASN A 1 274 ? 9.039 -7.506 5.100 1.00 89.44 274 ASN A N 1
ATOM 2103 C CA . ASN A 1 274 ? 9.047 -7.427 3.629 1.00 89.44 274 ASN A CA 1
ATOM 2104 C C . ASN A 1 274 ? 10.129 -6.496 3.036 1.00 89.44 274 ASN A C 1
ATOM 2106 O O . ASN A 1 274 ? 9.836 -5.566 2.289 1.00 89.44 274 ASN A O 1
ATOM 2110 N N . ILE A 1 275 ? 11.395 -6.709 3.395 1.00 87.62 275 ILE A N 1
ATOM 2111 C CA . ILE A 1 275 ? 12.453 -5.743 3.090 1.00 87.62 275 ILE A CA 1
ATOM 2112 C C . ILE A 1 275 ? 12.794 -5.794 1.593 1.00 87.62 275 ILE A C 1
ATOM 2114 O O . ILE A 1 275 ? 12.842 -6.862 0.972 1.00 87.62 275 ILE A O 1
ATOM 2118 N N . ARG A 1 276 ? 13.011 -4.617 1.001 1.00 90.31 276 ARG A N 1
ATOM 2119 C CA . ARG A 1 276 ? 13.486 -4.427 -0.374 1.00 90.31 276 ARG A CA 1
ATOM 2120 C C . ARG A 1 276 ? 14.582 -3.372 -0.354 1.00 90.31 276 ARG A C 1
ATOM 2122 O O . ARG A 1 276 ? 14.270 -2.189 -0.332 1.00 90.31 276 ARG A O 1
ATOM 2129 N N . GLU A 1 277 ? 15.838 -3.805 -0.327 1.00 88.88 277 GLU A N 1
ATOM 2130 C CA . GLU A 1 277 ? 17.007 -2.923 -0.170 1.00 88.88 277 GLU A CA 1
ATOM 2131 C C . GLU A 1 277 ? 17.060 -1.808 -1.227 1.00 88.88 277 GLU A C 1
ATOM 2133 O O . GLU A 1 277 ? 17.334 -0.668 -0.880 1.00 88.88 277 GLU A O 1
ATOM 2138 N N . ASP A 1 278 ? 16.671 -2.100 -2.475 1.00 87.88 278 ASP A N 1
ATOM 2139 C CA . ASP A 1 278 ? 16.606 -1.134 -3.591 1.00 87.88 278 ASP A CA 1
ATOM 2140 C C . ASP A 1 278 ? 15.669 0.066 -3.340 1.00 87.88 278 ASP A C 1
ATOM 2142 O O . ASP A 1 278 ? 15.761 1.099 -3.998 1.00 87.88 278 ASP A O 1
ATOM 2146 N N . LEU A 1 279 ? 14.751 -0.058 -2.378 1.00 92.12 279 LEU A N 1
ATOM 2147 C CA . LEU A 1 279 ? 13.821 1.007 -2.008 1.00 92.12 279 LEU A CA 1
ATOM 2148 C C . LEU A 1 279 ? 14.356 1.899 -0.884 1.00 92.12 279 LEU A C 1
ATOM 2150 O O . LEU A 1 279 ? 13.624 2.763 -0.422 1.00 92.12 279 LEU A O 1
ATOM 2154 N N . TRP A 1 280 ? 15.580 1.697 -0.403 1.00 92.12 280 TRP A N 1
ATOM 2155 C CA . TRP A 1 280 ? 16.179 2.518 0.648 1.00 92.12 280 TRP A CA 1
ATOM 2156 C C . TRP A 1 280 ? 17.336 3.326 0.069 1.00 92.12 280 TRP A C 1
ATOM 2158 O O . TRP A 1 280 ? 18.254 2.770 -0.521 1.00 92.12 280 TRP A O 1
ATOM 2168 N N . GLU A 1 281 ? 17.305 4.648 0.251 1.00 86.88 281 GLU A N 1
ATOM 2169 C CA . GLU A 1 281 ? 18.387 5.531 -0.219 1.00 86.88 281 GLU A CA 1
ATOM 2170 C C . GLU A 1 281 ? 19.700 5.260 0.517 1.00 86.88 281 GLU A C 1
ATOM 2172 O O . GLU A 1 281 ? 20.777 5.298 -0.074 1.00 86.88 281 GLU A O 1
ATOM 2177 N N . ASN A 1 282 ? 19.598 4.974 1.815 1.00 87.38 282 ASN A N 1
ATOM 2178 C CA . ASN A 1 282 ? 20.726 4.687 2.679 1.00 87.38 282 ASN A CA 1
ATOM 2179 C C . ASN A 1 282 ? 20.533 3.315 3.347 1.00 87.38 282 ASN A C 1
ATOM 2181 O O . ASN A 1 282 ? 19.625 3.172 4.170 1.00 87.38 282 ASN A O 1
ATOM 2185 N N . PRO A 1 283 ? 21.392 2.320 3.057 1.00 84.56 283 PRO A N 1
ATOM 2186 C CA . PRO A 1 283 ? 21.345 1.011 3.708 1.00 84.56 283 PRO A CA 1
ATOM 2187 C C . PRO A 1 283 ? 21.468 1.058 5.237 1.00 84.56 283 PRO A C 1
ATOM 2189 O O . PRO A 1 283 ? 20.993 0.144 5.904 1.00 84.56 283 PRO A O 1
ATOM 2192 N N . GLU A 1 284 ? 22.076 2.101 5.810 1.00 86.69 284 GLU A N 1
ATOM 2193 C CA . GLU A 1 284 ? 22.143 2.270 7.268 1.00 86.69 284 GLU A CA 1
ATOM 2194 C C . GLU A 1 284 ? 20.800 2.699 7.875 1.00 86.69 284 GLU A C 1
ATOM 2196 O O . GLU A 1 284 ? 20.558 2.407 9.036 1.00 86.69 284 GLU A O 1
ATOM 2201 N N . GLU A 1 285 ? 19.900 3.347 7.120 1.00 84.62 285 GLU A N 1
ATOM 2202 C CA . GLU A 1 285 ? 18.546 3.659 7.618 1.00 84.62 285 GLU A CA 1
ATOM 2203 C C . GLU A 1 285 ? 17.648 2.424 7.720 1.00 84.62 285 GLU A C 1
ATOM 2205 O O . GLU A 1 285 ? 16.639 2.446 8.425 1.00 84.62 285 GLU A O 1
ATOM 2210 N N . LEU A 1 286 ? 17.989 1.373 6.975 1.00 85.62 286 LEU A N 1
ATOM 2211 C CA . LEU A 1 286 ? 17.283 0.101 7.000 1.00 85.62 286 LEU A CA 1
ATOM 2212 C C . LEU A 1 286 ? 17.662 -0.754 8.226 1.00 85.62 286 LEU A C 1
ATOM 2214 O O . LEU A 1 286 ? 16.853 -1.586 8.641 1.00 85.62 286 LEU A O 1
ATOM 2218 N N . ARG A 1 287 ? 18.885 -0.597 8.750 1.00 76.19 287 ARG A N 1
ATOM 2219 C CA . ARG A 1 287 ? 19.437 -1.399 9.858 1.00 76.19 287 ARG A CA 1
ATOM 2220 C C . ARG A 1 287 ? 18.924 -0.941 11.219 1.00 76.19 287 ARG A C 1
ATOM 2222 O O . ARG A 1 287 ? 18.706 -1.843 12.059 1.00 76.19 287 ARG A O 1
#